Protein AF-A0A1H4ML41-F1 (afdb_monomer_lite)

Foldseek 3Di:
DAKEQADPVQVVLEDAAEALLLQLLLLLLCLLVVDAPADVSVVLNVVCNVVLVVVCVVPVLLVLLSPLQQAPVAHQQLSVDDDDPPRDDLVVNLVVLQVPFLLSSLVSSCVSPPPDADDPSSLDRCSSVSSSVSSVVSCVRRAVVCVVVQVVLSVVLSVVLVVCCVVPNPQRSQPPFAPQWHDPDPSIIGPHPDPDDYHYQPPAHEYEYEYARQDWDKHDPPPHYIYTYGYRPPSHPDPDDPDPPDPDDPPDPDPPDDDDDDDDDDDDDDDDDDDDDDDDDDDDDDDDDDDDDDDDDDDDDDDDDDDDDDDDDDDDDDDDPPPPDDPDPPPPDPRSNDDDD

Secondary structure (DSSP, 8-state):
-EEEE--HHHHHT-EE---HHHHHHHHHHHHHHT--SSHHHHHHHHHHHHHHHHHHHS-HHHHHHHHHHB-SS-B-TTTSPPPPTT---HHHHHHHHHTS-HHHHHHHHHHHHTTSPPPGGG--S-HHHHHHHHHHHHIIIIIGGGHHHHHHHHHHHHHHHHHHHHHHHHHHHHHTTSTT-EE-STTEEEEESS-PPPEE-TTSEEEEEEESSS--EEEEETTTEEEEEEE-TTTT-PPPS----PPPPPPPPPP----PPP----------------------------------------------------------------------PPPTTS---

pLDDT: mean 76.21, std 24.87, range [23.25, 98.44]

Structure (mmCIF, N/CA/C/O backbone):
data_AF-A0A1H4ML41-F1
#
_entry.id   AF-A0A1H4ML41-F1
#
loop_
_atom_site.group_PDB
_atom_site.id
_atom_site.type_symbol
_atom_site.label_atom_id
_atom_site.label_alt_id
_atom_site.label_comp_id
_atom_site.label_asym_id
_atom_site.label_entity_id
_atom_site.label_seq_id
_atom_site.pdbx_PDB_ins_code
_atom_site.Cartn_x
_atom_site.Cartn_y
_atom_site.Cartn_z
_atom_site.occupancy
_atom_site.B_iso_or_equiv
_atom_site.auth_seq_id
_atom_site.auth_comp_id
_atom_site.auth_asym_id
_atom_site.auth_atom_id
_atom_site.pdbx_PDB_model_num
ATOM 1 N N . MET A 1 1 ? -20.420 -7.520 0.382 1.00 64.12 1 MET A N 1
ATOM 2 C CA . MET A 1 1 ? -19.461 -6.519 0.930 1.00 64.12 1 MET A CA 1
ATOM 3 C C . MET A 1 1 ? -18.318 -7.245 1.622 1.00 64.12 1 MET A C 1
ATOM 5 O O . MET A 1 1 ? -18.581 -8.236 2.291 1.00 64.12 1 MET A O 1
ATOM 9 N N . GLY A 1 2 ? -17.074 -6.775 1.486 1.00 81.31 2 GLY A N 1
ATOM 10 C CA . GLY A 1 2 ? -15.910 -7.439 2.056 1.00 81.31 2 GLY A CA 1
ATOM 11 C C . GLY A 1 2 ? -15.887 -7.203 3.551 1.00 81.31 2 GLY A C 1
ATOM 12 O O . GLY A 1 2 ? -15.706 -6.067 3.990 1.00 81.31 2 GLY A O 1
ATOM 13 N N . LEU A 1 3 ? -16.112 -8.267 4.316 1.00 89.38 3 LEU A N 1
ATOM 14 C CA . LEU A 1 3 ? -16.353 -8.189 5.749 1.00 89.38 3 LEU A CA 1
ATOM 15 C C . LEU A 1 3 ? -15.262 -8.917 6.528 1.00 89.38 3 LEU A C 1
ATOM 17 O O . LEU A 1 3 ? -14.966 -10.074 6.242 1.00 89.38 3 LEU A O 1
ATOM 21 N N . TRP A 1 4 ? -14.696 -8.260 7.534 1.00 92.56 4 TRP A N 1
ATOM 22 C CA . TRP A 1 4 ? -13.846 -8.881 8.543 1.00 92.56 4 TRP A CA 1
ATOM 23 C C . TRP A 1 4 ? -14.620 -9.024 9.851 1.00 92.56 4 TRP A C 1
ATOM 25 O O . TRP A 1 4 ? -15.302 -8.097 10.290 1.00 92.56 4 TRP A O 1
ATOM 35 N N . LEU A 1 5 ? -14.514 -10.200 10.462 1.00 92.31 5 LEU A N 1
ATOM 36 C CA . LEU A 1 5 ? -15.032 -10.483 11.791 1.00 92.31 5 LEU A CA 1
ATOM 37 C C . LEU A 1 5 ? -13.897 -10.273 12.793 1.00 92.31 5 LEU A C 1
ATOM 39 O O . LEU A 1 5 ? -12.956 -11.065 12.838 1.00 92.31 5 LEU A O 1
ATOM 43 N N . VAL A 1 6 ? -13.966 -9.175 13.541 1.00 92.19 6 VAL A N 1
ATOM 44 C CA . VAL A 1 6 ? -12.929 -8.729 14.476 1.00 92.19 6 VAL A CA 1
ATOM 45 C C . VAL A 1 6 ? -13.525 -8.714 15.881 1.00 92.19 6 VAL A C 1
ATOM 47 O O . VAL A 1 6 ? -14.424 -7.923 16.178 1.00 92.19 6 VAL A O 1
ATOM 50 N N . ASP A 1 7 ? -13.072 -9.624 16.742 1.00 90.62 7 ASP A N 1
ATOM 51 C CA . ASP A 1 7 ? -13.481 -9.624 18.150 1.00 90.62 7 ASP A CA 1
ATOM 52 C C . ASP A 1 7 ? -12.841 -8.467 18.932 1.00 90.62 7 ASP A C 1
ATOM 54 O O . ASP A 1 7 ? -11.936 -7.770 18.460 1.00 90.62 7 ASP A O 1
ATOM 58 N N . ALA A 1 8 ? -13.366 -8.239 20.136 1.00 89.94 8 ALA A N 1
ATOM 59 C CA . ALA A 1 8 ? -12.893 -7.181 21.017 1.00 89.94 8 ALA A CA 1
ATOM 60 C C . ALA A 1 8 ? -11.417 -7.365 21.398 1.00 89.94 8 ALA A C 1
ATOM 62 O O . ALA A 1 8 ? -10.693 -6.377 21.474 1.00 89.94 8 ALA A O 1
ATOM 63 N N . ASP A 1 9 ? -10.957 -8.605 21.570 1.00 90.62 9 ASP A N 1
ATOM 64 C CA . ASP A 1 9 ? -9.578 -8.894 21.961 1.00 90.62 9 ASP A CA 1
ATOM 65 C C . ASP A 1 9 ? -8.586 -8.569 20.835 1.00 90.62 9 ASP A C 1
ATOM 67 O O . ASP A 1 9 ? -7.536 -7.975 21.078 1.00 90.62 9 ASP A O 1
ATOM 71 N N . THR A 1 10 ? -8.915 -8.908 19.587 1.00 92.31 10 THR A N 1
ATOM 72 C CA . THR A 1 10 ? -8.136 -8.520 18.407 1.00 92.31 10 THR A CA 1
ATOM 73 C C . THR A 1 10 ? -8.119 -7.004 18.236 1.00 92.31 10 THR A C 1
ATOM 75 O O . THR A 1 10 ? -7.058 -6.447 17.951 1.00 92.31 10 THR A O 1
ATOM 78 N N . LEU A 1 11 ? -9.251 -6.316 18.435 1.00 90.50 11 LEU A N 1
ATOM 79 C CA . LEU A 1 11 ? -9.275 -4.849 18.409 1.00 90.50 11 LEU A CA 1
ATOM 80 C C . LEU A 1 11 ? -8.421 -4.239 19.524 1.00 90.50 11 LEU A C 1
ATOM 82 O O . LEU A 1 11 ? -7.654 -3.316 19.266 1.00 90.50 11 LEU A O 1
ATOM 86 N N . ALA A 1 12 ? -8.509 -4.764 20.745 1.00 89.31 12 ALA A N 1
ATOM 87 C CA . ALA A 1 12 ? -7.743 -4.278 21.888 1.00 89.31 12 ALA A CA 1
ATOM 88 C C . ALA A 1 12 ? -6.229 -4.472 21.707 1.00 89.31 12 ALA A C 1
ATOM 90 O O . ALA A 1 12 ? -5.448 -3.629 22.139 1.00 89.31 12 ALA A O 1
ATOM 91 N N . ARG A 1 13 ? -5.809 -5.553 21.035 1.00 89.88 13 ARG A N 1
ATOM 92 C CA . ARG A 1 13 ? -4.403 -5.807 20.674 1.00 89.88 13 ARG A CA 1
ATOM 93 C C . ARG A 1 13 ? -3.967 -5.133 19.371 1.00 89.88 13 ARG A C 1
ATOM 95 O O . ARG A 1 13 ? -2.821 -5.326 18.952 1.00 89.88 13 ARG A O 1
ATOM 102 N N . SER A 1 14 ? -4.860 -4.411 18.694 1.00 92.00 14 SER A N 1
ATOM 103 C CA . SER A 1 14 ? -4.505 -3.751 17.444 1.00 92.00 14 SER A CA 1
ATOM 104 C C . SER A 1 14 ? -3.483 -2.643 17.689 1.00 92.00 14 SER A C 1
ATOM 106 O O . SER A 1 14 ? -3.447 -2.024 18.753 1.00 92.00 14 SER A O 1
ATOM 108 N N . ARG A 1 15 ? -2.596 -2.430 16.717 1.00 91.69 15 ARG A N 1
ATOM 109 C CA . ARG A 1 15 ? -1.483 -1.488 16.862 1.00 91.69 15 ARG A CA 1
ATOM 110 C C . ARG A 1 15 ? -1.238 -0.698 15.593 1.00 91.69 15 ARG A C 1
ATOM 112 O O . ARG A 1 15 ? -1.343 -1.232 14.489 1.00 91.69 15 ARG A O 1
ATOM 119 N N . PHE A 1 16 ? -0.847 0.557 15.771 1.00 93.19 16 PHE A N 1
ATOM 120 C CA . PHE A 1 16 ? -0.313 1.365 14.688 1.00 93.19 16 PHE A CA 1
ATOM 121 C C . PHE A 1 16 ? 1.139 0.966 14.422 1.00 93.19 16 PHE A C 1
ATOM 123 O O . PHE A 1 16 ? 1.931 0.857 15.357 1.00 93.19 16 PHE A O 1
ATOM 130 N N . VAL A 1 17 ? 1.481 0.718 13.159 1.00 93.50 17 VAL A N 1
ATOM 131 C CA . VAL A 1 17 ? 2.820 0.279 12.742 1.00 93.50 17 VAL A CA 1
ATOM 132 C C . VAL A 1 17 ? 3.279 1.125 11.570 1.00 93.50 17 VAL A C 1
ATOM 134 O O . VAL A 1 17 ? 2.531 1.355 10.624 1.00 93.50 17 VAL A O 1
ATOM 137 N N . ARG A 1 18 ? 4.534 1.564 11.610 1.00 92.25 18 ARG A N 1
ATOM 138 C CA . ARG A 1 18 ? 5.180 2.240 10.485 1.00 92.25 18 ARG A CA 1
ATOM 139 C C . ARG A 1 18 ? 5.849 1.189 9.606 1.00 92.25 18 ARG A C 1
ATOM 141 O O . ARG A 1 18 ? 6.537 0.316 10.122 1.00 92.25 18 ARG A O 1
ATOM 148 N N . SER A 1 19 ? 5.672 1.282 8.292 1.00 93.88 19 SER A N 1
ATOM 149 C CA . SER A 1 19 ? 6.366 0.414 7.335 1.00 93.88 19 SER A CA 1
ATOM 150 C C . SER A 1 19 ? 6.917 1.250 6.189 1.00 93.88 19 SER A C 1
ATOM 152 O O . SER A 1 19 ? 6.180 1.952 5.492 1.00 93.88 19 SER A O 1
ATOM 154 N N . ALA A 1 20 ? 8.236 1.172 6.004 1.00 94.38 20 ALA A N 1
ATOM 155 C CA . ALA A 1 20 ? 8.911 1.802 4.878 1.00 94.38 20 ALA A CA 1
ATOM 156 C C . ALA A 1 20 ? 8.503 1.138 3.556 1.00 94.38 20 ALA A C 1
ATOM 158 O O . ALA A 1 20 ? 8.325 1.840 2.559 1.00 94.38 20 ALA A O 1
ATOM 159 N N . LEU A 1 21 ? 8.283 -0.184 3.545 1.00 95.19 21 LEU A N 1
ATOM 160 C CA . LEU A 1 21 ? 7.795 -0.883 2.358 1.00 95.19 21 LEU A CA 1
ATOM 161 C C . LEU A 1 21 ? 6.380 -0.430 1.981 1.00 95.19 21 LEU A C 1
ATOM 163 O O . LEU A 1 21 ? 6.120 -0.187 0.803 1.00 95.19 21 LEU A O 1
ATOM 167 N N . ALA A 1 22 ? 5.480 -0.264 2.956 1.00 95.94 22 ALA A N 1
ATOM 168 C CA . ALA A 1 22 ? 4.127 0.229 2.701 1.00 95.94 22 ALA A CA 1
ATOM 169 C C . ALA A 1 22 ? 4.149 1.655 2.129 1.00 95.94 22 ALA A C 1
ATOM 171 O O . ALA A 1 22 ? 3.507 1.912 1.113 1.00 95.94 22 ALA A O 1
ATOM 172 N N . GLU A 1 23 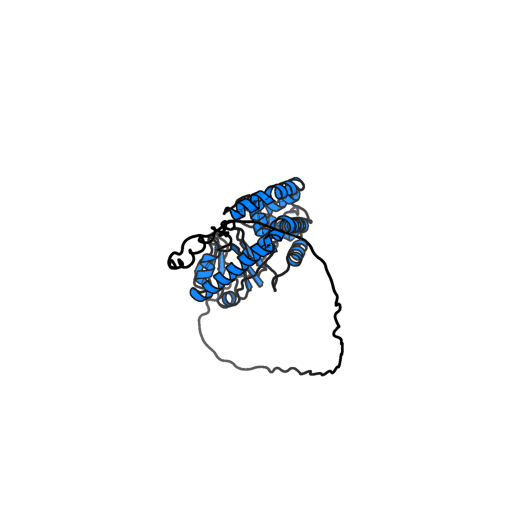? 4.946 2.561 2.704 1.00 96.25 23 GLU A N 1
ATOM 173 C CA . GLU A 1 23 ? 5.111 3.916 2.162 1.00 96.25 23 GLU A CA 1
ATOM 174 C C . GLU A 1 23 ? 5.675 3.891 0.730 1.00 96.25 23 GLU A C 1
ATOM 176 O O . GLU A 1 23 ? 5.192 4.604 -0.150 1.00 96.25 23 GLU A O 1
ATOM 181 N N . THR A 1 24 ? 6.673 3.041 0.478 1.00 97.50 24 THR A N 1
ATOM 182 C CA . THR A 1 24 ? 7.301 2.890 -0.845 1.00 97.50 24 THR A CA 1
ATOM 183 C C . THR A 1 24 ? 6.329 2.322 -1.870 1.00 97.50 24 THR A C 1
ATOM 185 O O . THR A 1 24 ? 6.263 2.802 -2.999 1.00 97.50 24 THR A O 1
ATOM 188 N N . THR A 1 25 ? 5.516 1.350 -1.467 1.00 97.25 25 THR A N 1
ATOM 189 C CA . THR A 1 25 ? 4.470 0.764 -2.309 1.00 97.25 25 THR A CA 1
ATOM 190 C C . THR A 1 25 ? 3.395 1.798 -2.635 1.00 97.25 25 THR A C 1
ATOM 192 O O . THR A 1 25 ? 2.989 1.920 -3.788 1.00 97.25 25 THR A O 1
ATOM 195 N N . ALA A 1 26 ? 2.976 2.608 -1.657 1.00 95.56 26 ALA A N 1
ATOM 196 C CA . ALA A 1 26 ? 2.038 3.701 -1.891 1.00 95.56 26 ALA A CA 1
ATOM 197 C C . ALA A 1 26 ? 2.619 4.744 -2.868 1.00 95.56 26 ALA A C 1
ATOM 199 O O . ALA A 1 26 ? 1.915 5.200 -3.768 1.00 95.56 26 ALA A O 1
ATOM 200 N N . ALA A 1 27 ? 3.912 5.066 -2.74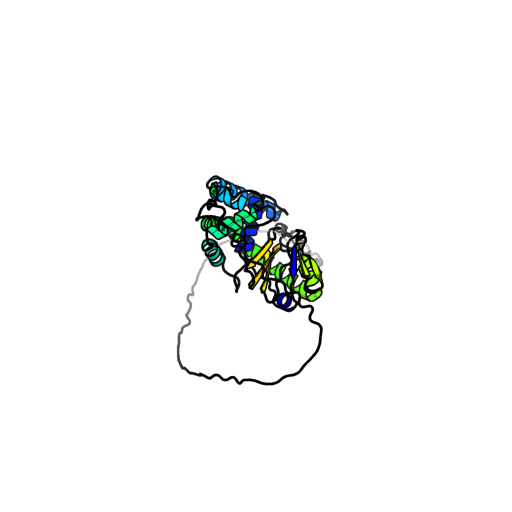7 1.00 95.88 27 ALA A N 1
ATOM 201 C CA . ALA A 1 27 ? 4.616 5.954 -3.671 1.00 95.88 27 ALA A CA 1
ATOM 202 C C . ALA A 1 27 ? 4.716 5.368 -5.093 1.00 95.88 27 ALA A C 1
ATOM 204 O O . ALA A 1 27 ? 4.475 6.091 -6.061 1.00 95.88 27 ALA A O 1
ATOM 205 N N . LEU A 1 28 ? 5.001 4.066 -5.231 1.00 97.19 28 LEU A N 1
ATOM 206 C CA . LEU A 1 28 ? 4.982 3.355 -6.514 1.00 97.19 28 LEU A CA 1
ATOM 207 C C . LEU A 1 28 ? 3.596 3.433 -7.170 1.00 97.19 28 LEU A C 1
ATOM 209 O O . LEU A 1 28 ? 3.497 3.729 -8.358 1.00 97.19 28 LEU A O 1
ATOM 213 N N . VAL A 1 29 ? 2.521 3.229 -6.402 1.00 95.75 29 VAL A N 1
ATOM 214 C CA . VAL A 1 29 ? 1.148 3.353 -6.918 1.00 95.75 29 VAL A CA 1
ATOM 215 C C . VAL A 1 29 ? 0.869 4.771 -7.418 1.00 95.75 29 VAL A C 1
ATOM 217 O O . VAL A 1 29 ? 0.294 4.930 -8.496 1.00 95.75 29 VAL A O 1
ATOM 220 N N . THR A 1 30 ? 1.282 5.797 -6.672 1.00 94.50 30 THR A N 1
ATOM 221 C CA . THR A 1 30 ? 1.139 7.199 -7.091 1.00 94.50 30 THR A CA 1
ATOM 222 C C . THR A 1 30 ? 1.927 7.486 -8.377 1.00 94.50 30 THR A C 1
ATOM 224 O O . THR A 1 30 ? 1.381 8.118 -9.284 1.00 94.50 30 THR A O 1
ATOM 227 N N . LEU A 1 31 ? 3.165 6.986 -8.501 1.00 96.12 31 LEU A N 1
ATOM 228 C CA . LEU A 1 31 ? 3.992 7.121 -9.711 1.00 96.12 31 LEU A CA 1
ATOM 229 C C . LEU A 1 31 ? 3.350 6.448 -10.927 1.00 96.12 31 LEU A C 1
ATOM 231 O O . LEU A 1 31 ? 3.223 7.083 -11.973 1.00 96.12 31 LEU A O 1
ATOM 235 N N . GLU A 1 32 ? 2.897 5.200 -10.784 1.00 96.00 32 GLU A N 1
ATOM 236 C CA . GLU A 1 32 ? 2.285 4.454 -11.888 1.00 96.00 32 GLU A CA 1
ATOM 237 C C . GLU A 1 32 ? 0.962 5.081 -12.336 1.00 96.00 32 GLU A C 1
ATOM 239 O O . GLU A 1 32 ? 0.695 5.211 -13.530 1.00 96.00 32 GLU A O 1
ATOM 244 N N . ARG A 1 33 ? 0.129 5.519 -11.386 1.00 93.69 33 ARG A N 1
ATOM 245 C CA . ARG A 1 33 ? -1.145 6.183 -11.699 1.00 93.69 33 ARG A CA 1
ATOM 246 C C . ARG A 1 33 ? -0.961 7.612 -12.205 1.00 93.69 33 ARG A C 1
ATOM 248 O O . ARG A 1 33 ? -1.911 8.166 -12.755 1.00 93.69 33 ARG A O 1
ATOM 255 N N . ALA A 1 34 ? 0.217 8.206 -11.999 1.00 93.81 34 ALA A N 1
ATOM 256 C CA . ALA A 1 34 ? 0.549 9.588 -12.340 1.00 93.81 34 ALA A CA 1
ATOM 257 C C . ALA A 1 34 ? -0.536 10.590 -11.895 1.00 93.81 34 ALA A C 1
ATOM 259 O O . ALA A 1 34 ? -0.889 11.521 -12.622 1.00 93.81 34 ALA A O 1
ATOM 260 N N . SER A 1 35 ? -1.099 10.373 -10.704 1.00 88.44 35 SER A N 1
ATOM 261 C CA . SER A 1 35 ? -2.225 11.143 -10.179 1.00 88.44 35 SER A CA 1
ATOM 262 C C . SER A 1 35 ? -1.880 11.708 -8.810 1.00 88.44 35 SER A C 1
ATOM 264 O O . SER A 1 35 ? -1.450 10.974 -7.926 1.00 88.44 35 SER A O 1
ATOM 266 N N . ALA A 1 36 ? -2.075 13.015 -8.649 1.00 86.25 36 ALA A N 1
ATOM 267 C CA . ALA A 1 36 ? -1.872 13.719 -7.392 1.00 86.25 36 ALA A CA 1
ATOM 268 C C . ALA A 1 36 ? -3.222 14.086 -6.783 1.00 86.25 36 ALA A C 1
ATOM 270 O O . ALA A 1 36 ? -4.019 14.770 -7.432 1.00 86.25 36 ALA A O 1
ATOM 271 N N . ALA A 1 37 ? -3.443 13.739 -5.518 1.00 80.50 37 ALA A N 1
ATOM 272 C CA . ALA A 1 37 ? -4.598 14.232 -4.780 1.00 80.50 37 ALA A CA 1
ATOM 273 C C . ALA A 1 37 ? -4.413 15.692 -4.335 1.00 80.50 37 ALA A C 1
ATOM 275 O O . ALA A 1 37 ? -5.387 16.365 -3.998 1.00 80.50 37 ALA A O 1
ATOM 276 N N . HIS A 1 38 ? -3.172 16.202 -4.328 1.00 80.69 38 HIS A N 1
ATOM 277 C CA . HIS A 1 38 ? -2.876 17.520 -3.779 1.00 80.69 38 HIS A CA 1
ATOM 278 C C . HIS A 1 38 ? -1.607 18.208 -4.293 1.00 80.69 38 HIS A C 1
ATOM 280 O O . HIS A 1 38 ? -0.755 17.549 -4.883 1.00 80.69 38 HIS A O 1
ATOM 286 N N . PRO A 1 39 ? -1.420 19.524 -4.034 1.00 83.12 39 PRO A N 1
ATOM 287 C CA . PRO A 1 39 ? -0.281 20.276 -4.569 1.00 83.12 39 PRO A CA 1
ATOM 288 C C . PRO A 1 39 ? 1.092 19.726 -4.163 1.00 83.12 39 PRO A C 1
ATOM 290 O O . PRO A 1 39 ? 2.006 19.691 -4.977 1.00 83.12 39 PRO A O 1
ATOM 293 N N . GLY A 1 40 ? 1.237 19.267 -2.916 1.00 82.31 40 GLY A N 1
ATOM 294 C CA . GLY A 1 40 ? 2.484 18.667 -2.429 1.00 82.31 40 GLY A CA 1
ATOM 295 C C . GLY A 1 40 ? 2.833 17.347 -3.125 1.00 82.31 40 GLY A C 1
ATOM 296 O O . GLY A 1 40 ? 3.981 17.151 -3.512 1.00 82.31 40 GLY A O 1
ATOM 297 N N . GLU A 1 41 ? 1.848 16.468 -3.324 1.00 85.31 41 GLU A N 1
ATOM 298 C CA . GLU A 1 41 ? 2.014 15.220 -4.081 1.00 85.31 41 GLU A CA 1
ATOM 299 C C . GLU A 1 41 ? 2.246 15.497 -5.567 1.00 85.31 41 GLU A C 1
ATOM 301 O O . GLU A 1 41 ? 3.053 14.812 -6.182 1.00 85.31 41 GLU A O 1
ATOM 306 N N . ARG A 1 42 ? 1.633 16.551 -6.127 1.00 90.50 42 ARG A N 1
ATOM 307 C CA . ARG A 1 42 ? 1.878 16.998 -7.507 1.00 90.50 42 ARG A CA 1
ATOM 308 C C . ARG A 1 42 ? 3.328 17.426 -7.706 1.00 90.50 42 ARG A C 1
ATOM 310 O O . ARG A 1 42 ? 3.979 16.908 -8.598 1.00 90.50 42 ARG A O 1
ATOM 317 N N . ALA A 1 43 ? 3.852 18.288 -6.834 1.00 91.31 43 ALA A N 1
ATOM 318 C CA . ALA A 1 43 ? 5.249 18.716 -6.906 1.00 91.31 43 ALA A CA 1
ATOM 319 C C . ALA A 1 43 ? 6.228 17.540 -6.740 1.00 91.31 43 ALA A C 1
ATOM 321 O O . ALA A 1 43 ? 7.259 17.484 -7.406 1.00 91.31 43 ALA A O 1
ATOM 322 N N . TRP A 1 44 ? 5.904 16.580 -5.866 1.00 93.25 44 TRP A N 1
ATOM 323 C CA . TRP A 1 44 ? 6.687 15.353 -5.731 1.00 93.25 44 TRP A CA 1
ATOM 324 C C . TRP A 1 44 ? 6.615 14.487 -6.998 1.00 93.25 44 TRP A C 1
ATOM 326 O O . TRP A 1 44 ? 7.646 13.991 -7.445 1.00 93.25 44 TRP A O 1
ATOM 336 N N . LEU A 1 45 ? 5.435 14.336 -7.602 1.00 94.38 45 LEU A N 1
ATOM 337 C CA . LEU A 1 45 ? 5.256 13.601 -8.853 1.00 94.38 45 LEU A CA 1
ATOM 338 C C . LEU A 1 45 ? 6.041 14.242 -9.996 1.00 94.38 45 LEU A C 1
ATOM 340 O O . LEU A 1 45 ? 6.796 13.542 -10.662 1.00 94.38 45 LEU A O 1
ATOM 344 N N . ASP A 1 46 ? 5.930 15.556 -10.181 1.00 95.00 46 ASP A N 1
ATOM 345 C CA . ASP A 1 46 ? 6.635 16.285 -11.240 1.00 95.00 46 ASP A CA 1
ATOM 346 C C . ASP A 1 46 ? 8.159 16.090 -11.146 1.00 95.00 46 ASP A C 1
ATOM 348 O O . ASP A 1 46 ? 8.835 15.968 -12.167 1.00 95.00 46 ASP A O 1
ATOM 352 N N . ALA A 1 47 ? 8.695 15.985 -9.925 1.00 95.94 47 ALA A N 1
ATOM 353 C CA . ALA A 1 47 ? 10.120 15.770 -9.686 1.00 95.94 47 ALA A CA 1
ATOM 354 C C . ALA A 1 47 ? 10.607 14.337 -9.991 1.00 95.94 47 ALA A C 1
ATOM 356 O O . ALA A 1 47 ? 11.724 14.177 -10.476 1.00 95.94 47 ALA A O 1
ATOM 357 N N . HIS A 1 48 ? 9.807 13.297 -9.720 1.00 96.75 48 HIS A N 1
ATOM 358 C CA . HIS A 1 48 ? 10.277 11.896 -9.774 1.00 96.75 48 HIS A CA 1
ATOM 359 C C . HIS A 1 48 ? 9.702 11.085 -10.947 1.00 96.75 48 HIS A C 1
ATOM 361 O O . HIS A 1 48 ? 10.298 10.093 -11.373 1.00 96.75 48 HIS A O 1
ATOM 367 N N . LEU A 1 49 ? 8.561 11.499 -11.505 1.00 97.00 49 LEU A N 1
ATOM 368 C CA . LEU A 1 49 ? 7.875 10.791 -12.586 1.00 97.00 49 LEU A CA 1
ATOM 369 C C . LEU A 1 49 ? 8.721 10.646 -13.867 1.00 97.00 49 LEU A C 1
ATOM 371 O O . LEU A 1 49 ? 8.669 9.565 -14.461 1.00 97.00 49 LEU A O 1
ATOM 375 N N . PRO A 1 50 ? 9.517 11.647 -14.310 1.00 98.06 50 PRO A N 1
ATOM 376 C CA . PRO A 1 50 ? 10.377 11.482 -15.484 1.00 98.06 50 PRO A CA 1
ATOM 377 C C . PRO A 1 50 ? 11.403 10.352 -15.318 1.00 98.06 50 PRO A C 1
ATOM 379 O O . PRO A 1 50 ? 11.520 9.502 -16.201 1.00 98.06 50 PRO A O 1
ATOM 382 N N . ALA A 1 51 ? 12.087 10.294 -14.170 1.00 97.75 51 ALA A N 1
ATOM 383 C CA . ALA A 1 51 ? 13.080 9.260 -13.877 1.00 97.75 51 ALA A CA 1
ATOM 384 C C . ALA A 1 51 ? 12.439 7.867 -13.778 1.00 97.75 51 ALA A C 1
ATOM 386 O O . ALA A 1 51 ? 12.954 6.905 -14.345 1.00 97.75 51 ALA A O 1
ATOM 387 N N . TYR A 1 52 ? 11.274 7.768 -13.127 1.00 98.06 52 TYR A N 1
ATOM 388 C CA . TYR A 1 52 ? 10.513 6.518 -13.041 1.00 98.06 52 TYR A CA 1
ATOM 389 C C . TYR A 1 52 ? 10.112 5.991 -14.427 1.00 98.06 52 TYR A C 1
ATOM 391 O O . TYR A 1 52 ? 10.295 4.812 -14.729 1.00 98.06 52 TYR A O 1
ATOM 399 N N . ARG A 1 53 ? 9.615 6.871 -15.305 1.00 97.94 53 ARG A N 1
ATOM 400 C CA . ARG A 1 53 ? 9.229 6.496 -16.673 1.00 97.94 53 ARG A CA 1
ATOM 401 C C . ARG A 1 53 ? 10.419 6.051 -17.511 1.00 97.94 53 ARG A C 1
ATOM 403 O O . ARG A 1 53 ? 10.292 5.053 -18.212 1.00 97.94 53 ARG A O 1
ATOM 410 N N . ALA A 1 54 ? 11.552 6.750 -17.425 1.00 97.88 54 ALA A N 1
ATOM 411 C CA . ALA A 1 54 ? 12.778 6.342 -18.109 1.00 97.88 54 ALA A CA 1
ATOM 412 C C . ALA A 1 54 ? 13.220 4.943 -17.648 1.00 97.88 54 ALA A C 1
ATOM 414 O O . ALA A 1 54 ? 13.396 4.045 -18.466 1.00 97.88 54 ALA A O 1
ATOM 415 N N . ARG A 1 55 ? 13.247 4.711 -16.329 1.00 97.00 55 ARG A N 1
ATOM 416 C CA . ARG A 1 55 ? 13.628 3.421 -15.740 1.00 97.00 55 ARG A CA 1
ATOM 417 C C . ARG A 1 55 ? 12.756 2.252 -16.208 1.00 97.00 55 ARG A C 1
ATOM 419 O O . ARG A 1 55 ? 13.277 1.150 -16.384 1.00 97.00 55 ARG A O 1
ATOM 426 N N . LEU A 1 56 ? 11.448 2.473 -16.366 1.00 97.50 56 LEU A N 1
ATOM 427 C CA . LEU A 1 56 ? 10.514 1.466 -16.880 1.00 97.50 56 LEU A CA 1
ATOM 428 C C . LEU A 1 56 ? 10.553 1.323 -18.407 1.00 97.50 56 LEU A C 1
ATOM 430 O O . LEU A 1 56 ? 10.259 0.242 -18.914 1.00 97.50 56 LEU A O 1
ATOM 434 N N . ALA A 1 57 ? 10.914 2.374 -19.144 1.00 97.38 57 ALA A N 1
ATOM 435 C CA . ALA A 1 57 ? 11.134 2.284 -20.585 1.00 97.38 57 ALA A CA 1
ATOM 436 C C . ALA A 1 57 ? 12.344 1.390 -20.911 1.00 97.38 57 ALA A C 1
ATOM 438 O O . ALA A 1 57 ? 12.276 0.599 -21.850 1.00 97.38 57 ALA A O 1
ATOM 439 N N . ASP A 1 58 ? 13.390 1.452 -20.081 1.00 96.81 58 ASP A N 1
ATOM 440 C CA . ASP A 1 58 ? 14.599 0.629 -20.210 1.00 96.81 58 ASP A CA 1
ATOM 441 C C . ASP A 1 58 ? 14.396 -0.836 -19.768 1.00 96.81 58 ASP A C 1
ATOM 443 O O . ASP A 1 58 ? 15.198 -1.707 -20.103 1.00 96.81 58 ASP A O 1
ATOM 447 N N . ASP A 1 59 ? 13.317 -1.138 -19.034 1.00 96.56 59 ASP A N 1
ATOM 448 C CA . ASP A 1 59 ? 12.972 -2.494 -18.587 1.00 96.56 59 ASP A CA 1
ATOM 449 C C . ASP A 1 59 ? 11.478 -2.809 -18.812 1.00 96.56 59 ASP A C 1
ATOM 451 O O . ASP A 1 59 ? 10.662 -2.767 -17.878 1.00 96.56 59 ASP A O 1
ATOM 455 N N . PRO A 1 60 ? 11.097 -3.171 -20.053 1.00 96.12 60 PRO A N 1
ATOM 456 C CA . PRO A 1 60 ? 9.706 -3.441 -20.410 1.00 96.12 60 PRO A CA 1
ATOM 457 C C . PRO A 1 60 ? 9.068 -4.593 -19.623 1.00 96.12 60 PRO A C 1
ATOM 459 O O . PRO A 1 60 ? 7.848 -4.599 -19.431 1.00 96.12 60 PRO A O 1
ATOM 462 N N . VAL A 1 61 ? 9.867 -5.564 -19.160 1.00 97.06 61 VAL A N 1
ATOM 463 C CA . VAL A 1 61 ? 9.383 -6.695 -18.351 1.00 97.06 61 VAL A CA 1
ATOM 464 C C . VAL A 1 61 ? 8.963 -6.200 -16.976 1.00 97.06 61 VAL A C 1
ATOM 466 O O . VAL A 1 61 ? 7.853 -6.497 -16.538 1.00 97.06 61 VAL A O 1
ATOM 469 N N . THR A 1 62 ? 9.803 -5.399 -16.320 1.00 97.50 62 THR A N 1
ATOM 470 C CA . THR A 1 62 ? 9.461 -4.790 -15.029 1.00 97.50 62 THR A CA 1
ATOM 471 C C . THR A 1 62 ? 8.289 -3.817 -15.171 1.00 97.50 62 THR A C 1
ATOM 473 O O . THR A 1 62 ? 7.382 -3.829 -14.342 1.00 97.50 62 THR A O 1
ATOM 476 N N . ALA A 1 63 ? 8.214 -3.051 -16.263 1.00 97.56 63 ALA A N 1
ATOM 477 C CA . ALA A 1 63 ? 7.061 -2.192 -16.537 1.00 97.56 63 ALA A CA 1
ATOM 478 C C . ALA A 1 63 ? 5.752 -2.992 -16.672 1.00 97.56 63 ALA A C 1
ATOM 480 O O . ALA A 1 63 ? 4.706 -2.592 -16.159 1.00 97.56 63 ALA A O 1
ATOM 481 N N . LEU A 1 64 ? 5.797 -4.139 -17.357 1.00 97.38 64 LEU A N 1
ATOM 482 C CA . LEU A 1 64 ? 4.654 -5.045 -17.463 1.00 97.38 64 LEU A CA 1
ATOM 483 C C . LEU A 1 64 ? 4.298 -5.672 -16.110 1.00 97.38 64 LEU A C 1
ATOM 485 O O . LEU A 1 64 ? 3.115 -5.767 -15.783 1.00 97.38 64 LEU A O 1
ATOM 489 N N . LEU A 1 65 ? 5.305 -6.059 -15.326 1.00 97.81 65 LEU A N 1
ATOM 490 C CA . LEU A 1 65 ? 5.143 -6.616 -13.987 1.00 97.81 65 LEU A CA 1
ATOM 491 C C . LEU A 1 65 ? 4.430 -5.633 -13.055 1.00 97.81 65 LEU A C 1
ATOM 493 O O . LEU A 1 65 ? 3.473 -6.027 -12.398 1.00 97.81 65 LEU A O 1
ATOM 497 N N . VAL A 1 66 ? 4.833 -4.358 -13.041 1.00 97.31 66 VAL A N 1
ATOM 498 C CA . VAL A 1 66 ? 4.182 -3.318 -12.227 1.00 97.31 66 VAL A CA 1
ATOM 499 C C . VAL A 1 66 ? 2.712 -3.177 -12.601 1.00 97.31 66 VAL A C 1
ATOM 501 O O . VAL A 1 66 ? 1.850 -3.242 -11.728 1.00 97.31 66 VAL A O 1
ATOM 504 N N . ARG A 1 67 ? 2.396 -3.062 -13.896 1.00 95.75 67 ARG A N 1
ATOM 505 C CA . ARG A 1 67 ? 1.000 -2.962 -14.355 1.00 95.75 67 ARG A CA 1
ATOM 506 C C . ARG A 1 67 ? 0.165 -4.185 -13.980 1.00 95.75 67 ARG A C 1
ATOM 508 O O . ARG A 1 67 ? -1.014 -4.039 -13.672 1.00 95.75 67 ARG A O 1
ATOM 515 N N . ALA A 1 68 ? 0.761 -5.377 -14.007 1.00 96.12 68 ALA A N 1
ATOM 516 C CA . ALA A 1 68 ? 0.092 -6.607 -13.597 1.00 96.12 68 ALA A CA 1
ATOM 517 C C . ALA A 1 68 ? -0.078 -6.704 -12.072 1.00 96.12 68 ALA A C 1
ATOM 519 O O . ALA A 1 68 ? -1.108 -7.187 -11.610 1.00 96.12 68 ALA A O 1
ATOM 520 N N . ALA A 1 69 ? 0.897 -6.232 -11.291 1.00 96.12 69 ALA A N 1
ATOM 521 C CA . ALA A 1 69 ? 0.861 -6.239 -9.829 1.00 96.12 69 ALA A CA 1
ATOM 522 C C . ALA A 1 69 ? -0.062 -5.160 -9.245 1.00 96.12 69 ALA A C 1
ATOM 524 O O . ALA A 1 69 ? -0.619 -5.348 -8.165 1.00 96.12 69 ALA A O 1
ATOM 525 N N . LEU A 1 70 ? -0.245 -4.044 -9.956 1.00 95.19 70 LEU A N 1
ATOM 526 C CA . LEU A 1 70 ? -1.114 -2.931 -9.575 1.00 95.19 70 LEU A CA 1
ATOM 527 C C . LEU A 1 70 ? -2.505 -3.048 -10.208 1.00 95.19 70 LEU A C 1
ATOM 529 O O . LEU A 1 70 ? -2.995 -2.120 -10.859 1.00 95.19 70 LEU A O 1
ATOM 533 N N . GLY A 1 71 ? -3.147 -4.201 -10.013 1.00 88.69 71 GLY A N 1
ATOM 534 C CA . GLY A 1 71 ? -4.489 -4.470 -10.509 1.00 88.69 71 GLY A CA 1
ATOM 535 C C . GLY A 1 71 ? -5.511 -3.426 -10.051 1.00 88.69 71 GLY A C 1
ATOM 536 O O . GLY A 1 71 ? -5.371 -2.754 -9.026 1.00 88.69 71 GLY A O 1
ATOM 537 N N . ARG A 1 72 ? -6.590 -3.273 -10.830 1.00 82.56 72 ARG A N 1
ATOM 538 C CA . ARG A 1 72 ? -7.619 -2.246 -10.570 1.00 82.56 72 ARG A CA 1
ATOM 539 C C . ARG A 1 72 ? -8.324 -2.438 -9.228 1.00 82.56 72 ARG A C 1
ATOM 541 O O . ARG A 1 72 ? -8.671 -1.459 -8.575 1.00 82.56 72 ARG A O 1
ATOM 548 N N . THR A 1 73 ? -8.569 -3.691 -8.857 1.00 82.50 73 THR A N 1
ATOM 549 C CA . THR A 1 73 ? -9.335 -4.071 -7.660 1.00 82.50 73 THR A CA 1
ATOM 550 C C . THR A 1 73 ? -8.477 -4.719 -6.582 1.00 82.50 73 THR A C 1
ATOM 552 O O . THR A 1 73 ? -8.878 -4.721 -5.420 1.00 82.50 73 THR A O 1
ATOM 555 N N . TRP A 1 74 ? -7.332 -5.286 -6.960 1.00 87.81 74 TRP A N 1
ATOM 556 C CA . TRP A 1 74 ? -6.472 -6.073 -6.088 1.00 87.81 74 TRP A CA 1
ATOM 557 C C . TRP A 1 74 ? -5.012 -5.785 -6.423 1.00 87.81 74 TRP A C 1
ATOM 559 O O . TRP A 1 74 ? -4.651 -5.794 -7.596 1.00 87.81 74 TRP A O 1
ATOM 569 N N . LEU A 1 75 ? -4.201 -5.506 -5.404 1.00 93.75 75 LEU A N 1
ATOM 570 C CA . LEU A 1 75 ? -2.749 -5.445 -5.543 1.00 93.75 75 LEU A CA 1
ATOM 571 C C . LEU A 1 75 ? -2.204 -6.851 -5.303 1.00 93.75 75 LEU A C 1
ATOM 573 O O . LEU A 1 75 ? -2.700 -7.534 -4.416 1.00 93.75 75 LEU A O 1
ATOM 577 N N . ALA A 1 76 ? -1.221 -7.297 -6.080 1.00 94.94 76 ALA A N 1
ATOM 578 C CA . ALA A 1 76 ? -0.661 -8.635 -5.902 1.00 94.94 76 ALA A CA 1
ATOM 579 C C . ALA A 1 76 ? -0.096 -8.822 -4.478 1.00 94.94 76 ALA A C 1
ATOM 581 O O . ALA A 1 76 ? 0.675 -7.990 -4.003 1.00 94.94 76 ALA A O 1
ATOM 582 N N . ASP A 1 77 ? -0.447 -9.922 -3.810 1.00 94.06 77 ASP A N 1
ATOM 583 C CA . ASP A 1 77 ? -0.163 -10.109 -2.379 1.00 94.06 77 ASP A CA 1
ATOM 584 C C . ASP A 1 77 ? 1.342 -10.073 -2.062 1.00 94.06 77 ASP A C 1
ATOM 586 O O . ASP A 1 77 ? 1.740 -9.456 -1.071 1.00 94.06 77 ASP A O 1
ATOM 590 N N . PHE A 1 78 ? 2.195 -10.631 -2.931 1.00 94.25 78 PHE A N 1
ATOM 591 C CA . PHE A 1 78 ? 3.652 -10.541 -2.781 1.00 94.25 78 PHE A CA 1
ATOM 592 C C . PHE A 1 78 ? 4.225 -9.116 -2.886 1.00 94.25 78 PHE A C 1
ATOM 594 O O . PHE A 1 78 ? 5.310 -8.879 -2.362 1.00 94.25 78 PHE A O 1
ATOM 601 N N . LEU A 1 79 ? 3.530 -8.170 -3.532 1.00 95.25 79 LEU A N 1
ATOM 602 C CA . LEU A 1 79 ? 3.897 -6.746 -3.519 1.00 95.25 79 LEU A CA 1
ATOM 603 C C . LEU A 1 79 ? 3.506 -6.103 -2.183 1.00 95.25 79 LEU A C 1
ATOM 605 O O . LEU A 1 79 ? 4.231 -5.269 -1.648 1.00 95.25 79 LEU A O 1
ATOM 609 N N . THR A 1 80 ? 2.357 -6.490 -1.635 1.00 92.88 80 THR A N 1
ATOM 610 C CA . THR A 1 80 ? 1.760 -5.881 -0.442 1.00 92.88 80 THR A CA 1
ATOM 611 C C . THR A 1 80 ? 1.903 -6.746 0.808 1.00 92.88 80 THR A C 1
ATOM 613 O O . THR A 1 80 ? 0.961 -6.849 1.597 1.00 92.88 80 THR A O 1
ATOM 616 N N . GLN A 1 81 ? 3.066 -7.374 1.007 1.00 91.19 81 GLN A N 1
ATOM 617 C CA . GLN A 1 81 ? 3.308 -8.261 2.149 1.00 91.19 81 GLN A CA 1
ATOM 618 C C . GLN A 1 81 ? 2.963 -7.582 3.484 1.00 91.19 81 GLN A C 1
ATOM 620 O O . GLN A 1 81 ? 3.242 -6.403 3.706 1.00 91.19 81 GLN A O 1
ATOM 625 N N . THR A 1 82 ? 2.333 -8.330 4.393 1.00 90.75 82 THR A N 1
ATOM 626 C CA . THR A 1 82 ? 1.993 -7.823 5.727 1.00 90.75 82 THR A CA 1
ATOM 627 C C . THR A 1 82 ? 3.265 -7.541 6.531 1.00 90.75 82 THR A C 1
ATOM 629 O O . THR A 1 82 ? 4.133 -8.419 6.599 1.00 90.75 82 THR A O 1
ATOM 632 N N . PRO A 1 83 ? 3.386 -6.357 7.168 1.00 87.75 83 PRO A N 1
ATOM 633 C CA . PRO A 1 83 ? 4.569 -6.021 7.943 1.00 87.75 83 PRO A CA 1
ATOM 634 C C . PRO A 1 83 ? 4.927 -7.062 9.010 1.00 87.75 83 PRO A C 1
ATOM 636 O O . PRO A 1 83 ? 4.075 -7.694 9.647 1.00 87.75 83 PRO A O 1
ATOM 639 N N . GLY A 1 84 ? 6.238 -7.212 9.194 1.00 81.19 84 GLY A N 1
ATOM 640 C CA . GLY A 1 84 ? 6.871 -8.023 10.233 1.00 81.19 84 GLY A CA 1
ATOM 641 C C . GLY A 1 84 ? 6.477 -7.602 11.648 1.00 81.19 84 GLY A C 1
ATOM 642 O O . GLY A 1 84 ? 5.918 -6.527 11.869 1.00 81.19 84 GLY A O 1
ATOM 643 N N . GLU A 1 85 ? 6.798 -8.439 12.630 1.00 76.50 85 GLU A N 1
ATOM 644 C CA . GLU A 1 85 ? 6.809 -7.975 14.018 1.00 76.50 85 GLU A CA 1
ATOM 645 C C . GLU A 1 85 ? 7.936 -6.949 14.227 1.00 76.50 85 GLU A C 1
ATOM 647 O O . GLU A 1 85 ? 8.938 -6.979 13.518 1.00 76.50 85 GLU A O 1
ATOM 652 N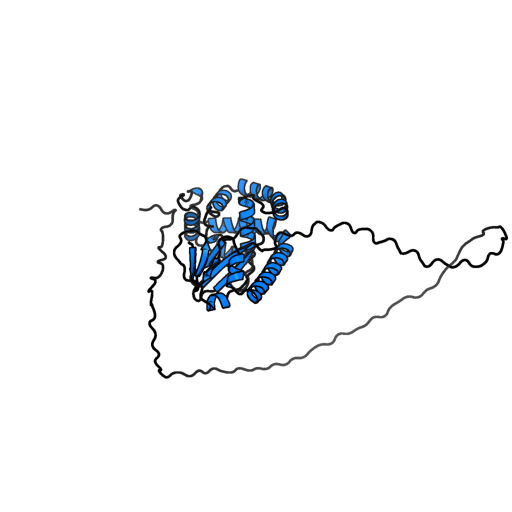 N . GLY A 1 86 ? 7.763 -6.033 15.186 1.00 72.81 86 GLY A N 1
ATOM 653 C CA . GLY A 1 86 ? 8.851 -5.160 15.644 1.00 72.81 86 GLY A CA 1
ATOM 654 C C . GLY A 1 86 ? 9.266 -3.996 14.733 1.00 72.81 86 GLY A C 1
ATOM 655 O O . GLY A 1 86 ? 10.371 -3.510 14.914 1.00 72.81 86 GLY A O 1
ATOM 656 N N . GLU A 1 87 ? 8.409 -3.530 13.810 1.00 78.75 87 GLU A N 1
ATOM 657 C CA . GLU A 1 87 ? 8.747 -2.493 12.805 1.00 78.75 87 GLU A CA 1
ATOM 658 C C . GLU A 1 87 ? 9.986 -2.872 11.962 1.00 78.75 87 GLU A C 1
ATOM 660 O O . GLU A 1 87 ? 11.066 -2.314 12.161 1.00 78.75 87 GLU A O 1
ATOM 665 N N . PRO A 1 88 ? 9.854 -3.821 11.017 1.00 83.00 88 PRO A N 1
ATOM 666 C CA . PRO A 1 88 ? 10.988 -4.277 10.217 1.00 83.00 88 PRO A CA 1
ATOM 667 C C . PRO A 1 88 ? 11.599 -3.143 9.384 1.00 83.00 88 PRO A C 1
ATOM 669 O O . PRO A 1 88 ? 10.907 -2.236 8.909 1.00 83.00 88 PRO A O 1
ATOM 672 N N . SER A 1 89 ? 12.906 -3.236 9.168 1.00 91.25 89 SER A N 1
ATOM 673 C CA . SER A 1 89 ? 13.627 -2.395 8.213 1.00 91.25 89 SER A CA 1
ATOM 674 C C . SER A 1 89 ? 13.177 -2.688 6.780 1.00 91.25 89 SER A C 1
ATOM 676 O O . SER A 1 89 ? 12.710 -3.787 6.473 1.00 91.25 89 SER A O 1
ATOM 678 N N . LEU A 1 90 ? 13.337 -1.716 5.877 1.00 93.38 90 LEU A N 1
ATOM 679 C CA . LEU A 1 90 ? 12.970 -1.901 4.472 1.00 93.38 90 LEU A CA 1
ATOM 680 C C . LEU A 1 90 ? 13.718 -3.094 3.866 1.00 93.38 90 LEU A C 1
ATOM 682 O O . LEU A 1 90 ? 13.134 -3.879 3.128 1.00 93.38 90 LEU A O 1
ATOM 686 N N . GLU A 1 91 ? 14.996 -3.231 4.197 1.00 94.88 91 GLU A N 1
ATOM 687 C CA . GLU A 1 91 ? 15.889 -4.272 3.710 1.00 94.88 91 GLU A CA 1
ATOM 688 C C . GLU A 1 91 ? 15.377 -5.668 4.094 1.00 94.88 91 GLU A C 1
ATOM 690 O O . GLU A 1 91 ? 15.360 -6.570 3.255 1.00 94.88 91 GLU A O 1
ATOM 695 N N . GLU A 1 92 ? 14.880 -5.838 5.322 1.00 94.00 92 GLU A N 1
ATOM 696 C CA . GLU A 1 92 ? 14.248 -7.082 5.776 1.00 94.00 92 GLU A CA 1
ATOM 697 C C . GLU A 1 92 ? 12.942 -7.365 5.027 1.00 94.00 92 GLU A C 1
ATOM 699 O O . GLU A 1 92 ? 12.691 -8.504 4.626 1.00 94.00 92 GLU A O 1
ATOM 704 N N . GLU A 1 93 ? 12.102 -6.347 4.813 1.00 94.06 93 GLU A N 1
ATOM 705 C CA . GLU A 1 93 ? 10.851 -6.526 4.071 1.00 94.06 93 GLU A CA 1
ATOM 706 C C . GLU A 1 93 ? 11.117 -6.877 2.596 1.00 94.06 93 GLU A C 1
ATOM 708 O O . GLU A 1 93 ? 10.492 -7.792 2.059 1.00 94.06 93 GLU A O 1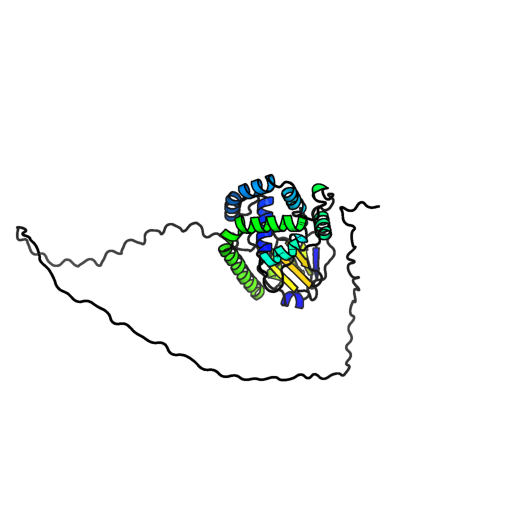
ATOM 713 N N . LEU A 1 94 ? 12.099 -6.233 1.959 1.00 96.44 94 LEU A N 1
ATOM 714 C CA . LEU A 1 94 ? 12.526 -6.544 0.594 1.00 96.44 94 LEU A CA 1
ATOM 715 C C . LEU A 1 94 ? 13.174 -7.929 0.499 1.00 96.44 94 LEU A C 1
ATOM 717 O O . LEU A 1 94 ? 12.932 -8.646 -0.470 1.00 96.44 94 LEU A O 1
ATOM 721 N N . ALA A 1 95 ? 13.957 -8.350 1.494 1.00 95.81 95 ALA A N 1
ATOM 722 C CA . ALA A 1 95 ? 14.513 -9.701 1.537 1.00 95.81 95 ALA A CA 1
ATOM 723 C C . ALA A 1 95 ? 13.405 -10.767 1.589 1.00 95.81 95 ALA A C 1
ATOM 725 O O . ALA A 1 95 ? 13.464 -11.752 0.850 1.00 95.81 95 ALA A O 1
ATOM 726 N N . ARG A 1 96 ? 12.348 -10.546 2.386 1.00 94.44 96 ARG A N 1
ATOM 727 C CA . ARG A 1 96 ? 11.163 -11.424 2.389 1.00 94.44 96 ARG A CA 1
ATOM 728 C C . ARG A 1 96 ? 10.425 -11.414 1.054 1.00 94.44 96 ARG A C 1
ATOM 730 O O . ARG A 1 96 ? 9.960 -12.466 0.619 1.00 94.44 96 ARG A O 1
ATOM 737 N N . MET A 1 97 ? 10.334 -10.264 0.389 1.00 95.94 97 MET A N 1
ATOM 738 C CA . MET A 1 97 ? 9.741 -10.183 -0.945 1.00 95.94 97 MET A CA 1
ATOM 739 C C . MET A 1 97 ? 10.540 -11.019 -1.946 1.00 95.94 97 MET A C 1
ATOM 741 O O . MET A 1 97 ? 9.954 -11.861 -2.626 1.00 95.94 97 MET A O 1
ATOM 745 N N . ARG A 1 98 ? 11.870 -10.868 -1.974 1.00 97.25 98 ARG A N 1
ATOM 746 C CA . ARG A 1 98 ? 12.778 -11.648 -2.836 1.00 97.25 98 ARG A CA 1
ATOM 747 C C . ARG A 1 98 ? 12.686 -13.152 -2.582 1.00 97.25 98 ARG A C 1
ATOM 749 O O . ARG A 1 98 ? 12.794 -13.930 -3.522 1.00 97.25 98 ARG A O 1
ATOM 756 N N . ALA A 1 99 ? 12.450 -13.552 -1.334 1.00 96.88 99 ALA A N 1
ATOM 757 C CA . ALA A 1 99 ? 12.281 -14.949 -0.943 1.00 96.88 99 ALA A CA 1
ATOM 758 C C . ALA A 1 99 ? 10.910 -15.550 -1.318 1.00 96.88 99 ALA A C 1
ATOM 760 O O . ALA A 1 99 ? 10.683 -16.738 -1.082 1.00 96.88 99 ALA A O 1
ATOM 761 N N . THR A 1 100 ? 9.987 -14.768 -1.891 1.00 96.88 100 THR A N 1
ATOM 762 C CA . THR A 1 100 ? 8.679 -15.284 -2.317 1.00 96.88 100 THR A CA 1
ATOM 763 C C . THR A 1 100 ? 8.867 -16.368 -3.383 1.00 96.88 100 THR A C 1
ATOM 765 O O . THR A 1 100 ? 9.503 -16.105 -4.404 1.00 96.88 100 THR A O 1
ATOM 768 N N . PRO A 1 101 ? 8.284 -17.572 -3.216 1.00 97.00 101 PRO A N 1
ATOM 769 C CA . PRO A 1 101 ? 8.353 -18.608 -4.238 1.00 97.00 101 PRO A CA 1
ATOM 770 C C . PRO A 1 101 ? 7.800 -18.092 -5.575 1.00 97.00 101 PRO A C 1
ATOM 772 O O . PRO A 1 101 ? 6.693 -17.544 -5.591 1.00 97.00 101 PRO A O 1
ATOM 775 N N . PRO A 1 102 ? 8.483 -18.293 -6.714 1.00 96.19 102 PRO A N 1
ATOM 776 C CA . PRO A 1 102 ? 8.052 -17.663 -7.959 1.00 96.19 102 PRO A CA 1
ATOM 777 C C . PRO A 1 102 ? 6.657 -18.085 -8.432 1.00 96.19 102 PRO A C 1
ATOM 779 O O . PRO A 1 102 ? 5.880 -17.261 -8.912 1.00 96.19 102 PRO A O 1
ATOM 782 N N . ALA A 1 103 ? 6.288 -19.348 -8.205 1.00 95.31 103 ALA A N 1
ATOM 783 C CA . ALA A 1 103 ? 4.935 -19.836 -8.460 1.00 95.31 103 ALA A CA 1
ATOM 784 C C . ALA A 1 103 ? 3.873 -19.115 -7.608 1.00 95.31 103 ALA A C 1
ATOM 786 O O . ALA A 1 103 ? 2.753 -18.906 -8.069 1.00 95.31 103 ALA A O 1
ATOM 787 N N . ALA A 1 104 ? 4.205 -18.708 -6.376 1.00 95.44 104 ALA A N 1
ATOM 788 C CA . ALA A 1 104 ? 3.305 -17.911 -5.545 1.00 95.44 104 ALA A CA 1
ATOM 789 C C . ALA A 1 104 ? 3.131 -16.502 -6.125 1.00 95.44 104 ALA A C 1
ATOM 791 O O . ALA A 1 104 ? 1.997 -16.090 -6.345 1.00 95.44 104 ALA A O 1
ATOM 792 N N . ALA A 1 105 ? 4.225 -15.833 -6.503 1.00 96.31 105 ALA A N 1
ATOM 793 C CA . ALA A 1 105 ? 4.156 -14.516 -7.136 1.00 96.31 105 ALA A CA 1
ATOM 794 C C . ALA A 1 105 ? 3.319 -14.530 -8.429 1.00 96.31 105 ALA A C 1
ATOM 796 O O . ALA A 1 105 ? 2.495 -13.646 -8.649 1.00 96.31 105 ALA A O 1
ATOM 797 N N . ARG A 1 106 ? 3.449 -15.569 -9.265 1.00 96.12 106 ARG A N 1
ATOM 798 C CA . ARG A 1 106 ? 2.613 -15.725 -10.467 1.00 96.12 106 ARG A CA 1
ATOM 799 C C . ARG A 1 106 ? 1.126 -15.897 -10.154 1.00 96.12 106 ARG A C 1
ATOM 801 O O . ARG A 1 106 ? 0.293 -15.338 -10.867 1.00 96.12 106 ARG A O 1
ATOM 808 N N . ARG A 1 107 ? 0.775 -16.642 -9.100 1.00 94.88 107 ARG A N 1
ATOM 809 C CA . ARG A 1 107 ? -0.623 -16.766 -8.647 1.00 94.88 107 ARG A CA 1
ATOM 810 C C . ARG A 1 107 ? -1.171 -15.429 -8.162 1.00 94.88 107 ARG A C 1
ATOM 812 O O . ARG A 1 107 ? -2.280 -15.069 -8.542 1.00 94.88 107 ARG A O 1
ATOM 819 N N . ASP A 1 108 ? -0.386 -14.678 -7.401 1.00 94.81 108 ASP A N 1
ATOM 820 C CA . ASP A 1 108 ? -0.785 -13.359 -6.911 1.00 94.81 108 ASP A CA 1
ATOM 821 C C . ASP A 1 108 ? -1.016 -12.375 -8.068 1.00 94.81 108 ASP A C 1
ATOM 823 O O . ASP A 1 108 ? -1.998 -11.630 -8.072 1.00 94.81 108 ASP A O 1
ATOM 827 N N . LEU A 1 109 ? -0.163 -12.414 -9.101 1.00 95.62 109 LEU A N 1
ATOM 828 C CA . LEU A 1 109 ? -0.363 -11.646 -10.334 1.00 95.62 109 LEU A CA 1
ATOM 829 C C . LEU A 1 109 ? -1.639 -12.063 -11.069 1.00 95.62 109 LEU A C 1
ATOM 831 O O . LEU A 1 109 ? -2.376 -11.199 -11.536 1.00 95.62 109 LEU A O 1
ATOM 835 N N . ALA A 1 110 ? -1.928 -13.363 -11.157 1.00 94.06 110 ALA A N 1
ATOM 836 C CA . ALA A 1 110 ? -3.162 -13.847 -11.773 1.00 94.06 110 ALA A CA 1
ATOM 837 C C . ALA A 1 110 ? -4.410 -13.339 -11.024 1.00 94.06 110 ALA A C 1
ATOM 839 O O . ALA A 1 110 ? -5.372 -12.912 -11.659 1.00 94.06 110 ALA A O 1
ATOM 840 N N . VAL A 1 111 ? -4.378 -13.301 -9.686 1.00 92.00 111 VAL A N 1
ATOM 841 C CA . VAL A 1 111 ? -5.459 -12.715 -8.872 1.00 92.00 111 VAL A CA 1
ATOM 842 C C . VAL A 1 111 ? -5.592 -11.210 -9.129 1.00 92.00 111 VAL A C 1
ATOM 844 O O . VAL A 1 111 ? -6.701 -10.724 -9.350 1.00 92.00 111 VAL A O 1
ATOM 847 N N . SER A 1 112 ? -4.473 -10.480 -9.162 1.00 93.19 112 SER A N 1
ATOM 848 C CA . SER A 1 112 ? -4.428 -9.036 -9.448 1.00 93.19 112 SER A CA 1
ATOM 849 C C . SER A 1 112 ? -4.992 -8.681 -10.836 1.00 93.19 112 SER A C 1
ATOM 851 O O . SER A 1 112 ? -5.745 -7.715 -10.993 1.00 93.19 112 SER A O 1
ATOM 853 N N . LEU A 1 113 ? -4.698 -9.507 -11.845 1.00 92.44 113 LEU A N 1
ATOM 854 C CA . LEU A 1 113 ? -5.211 -9.382 -13.214 1.00 92.44 113 LEU A CA 1
ATOM 855 C C . LEU A 1 113 ? -6.692 -9.787 -13.354 1.00 92.44 113 LEU A C 1
ATOM 857 O O . LEU A 1 113 ? -7.346 -9.433 -14.343 1.00 92.44 113 LEU A O 1
ATOM 861 N N . GLY A 1 114 ? -7.243 -10.503 -12.371 1.00 89.62 114 GLY A N 1
ATOM 862 C CA . GLY A 1 114 ? -8.632 -10.942 -12.340 1.00 89.62 114 GLY A CA 1
ATOM 863 C C . GLY A 1 114 ? -8.957 -11.918 -13.471 1.00 89.62 114 GLY A C 1
ATOM 864 O O . GLY A 1 114 ? -8.532 -13.067 -13.459 1.00 89.62 114 GLY A O 1
ATOM 865 N N . ARG A 1 115 ? -9.765 -11.478 -14.443 1.00 86.31 115 ARG A N 1
ATOM 866 C CA . ARG A 1 115 ? -10.155 -12.309 -15.601 1.00 86.31 115 ARG A CA 1
ATOM 867 C C . ARG A 1 115 ? -9.131 -12.286 -16.739 1.00 86.31 115 ARG A C 1
ATOM 869 O O . ARG A 1 115 ? -9.260 -13.076 -17.670 1.00 86.31 115 ARG A O 1
ATOM 876 N N . SER A 1 116 ? -8.164 -11.373 -16.698 1.00 88.81 116 SER A N 1
ATOM 877 C CA . SER A 1 116 ? -7.144 -11.262 -17.739 1.00 88.81 116 SER A CA 1
ATOM 878 C C . SER A 1 116 ? -6.078 -12.347 -17.553 1.00 88.81 116 SER A C 1
ATOM 880 O O . SER A 1 116 ? -5.623 -12.548 -16.426 1.00 88.81 116 SER A O 1
ATOM 882 N N . PRO A 1 117 ? -5.651 -13.039 -18.625 1.00 90.62 117 PRO A N 1
ATOM 883 C CA . PRO A 1 117 ? -4.607 -14.050 -18.520 1.00 90.62 117 PRO A CA 1
ATOM 884 C C . PRO A 1 117 ? -3.269 -13.416 -18.127 1.00 90.62 117 PRO A C 1
ATOM 886 O O . PRO A 1 117 ? -2.972 -12.282 -18.514 1.00 90.62 117 PRO A O 1
ATOM 889 N N . LEU A 1 118 ? -2.443 -14.170 -17.397 1.00 92.50 118 LEU A N 1
ATOM 890 C CA . LEU A 1 118 ? -1.071 -13.767 -17.102 1.00 92.50 118 LEU A CA 1
ATOM 891 C C . LEU A 1 118 ? -0.279 -13.698 -18.423 1.00 92.50 118 LEU A C 1
ATOM 893 O O . LEU A 1 118 ? -0.199 -14.707 -19.127 1.00 92.50 118 LEU A O 1
ATOM 897 N N . PRO A 1 119 ? 0.301 -12.541 -18.795 1.00 94.25 119 PRO A N 1
ATOM 898 C CA . PRO A 1 119 ? 1.101 -12.437 -20.008 1.00 94.25 119 PRO A CA 1
ATOM 899 C C . PRO A 1 119 ? 2.272 -13.424 -19.991 1.00 94.25 119 PRO A C 1
ATOM 901 O O . PRO A 1 119 ? 2.968 -13.527 -18.984 1.00 94.25 119 PRO A O 1
ATOM 904 N N . ALA A 1 120 ? 2.558 -14.075 -21.121 1.00 94.06 120 ALA A N 1
ATOM 905 C CA . ALA A 1 120 ? 3.653 -15.049 -21.225 1.00 94.06 120 ALA A CA 1
ATOM 906 C C . ALA A 1 120 ? 5.024 -14.465 -20.828 1.00 94.06 120 ALA A C 1
ATOM 908 O O . ALA A 1 120 ? 5.856 -15.157 -20.253 1.00 94.06 120 ALA A O 1
ATOM 909 N N . ALA A 1 121 ? 5.239 -13.164 -21.055 1.00 94.88 121 ALA A N 1
ATOM 910 C CA . ALA A 1 121 ? 6.444 -12.456 -20.619 1.00 94.88 121 ALA A CA 1
ATOM 911 C C . ALA A 1 121 ? 6.617 -12.403 -19.084 1.00 94.88 121 ALA A C 1
ATOM 913 O O . ALA A 1 121 ? 7.725 -12.167 -18.611 1.00 94.88 121 ALA A O 1
ATOM 914 N N . LEU A 1 122 ? 5.548 -12.636 -18.313 1.00 95.69 122 LEU A N 1
ATOM 915 C CA . LEU A 1 122 ? 5.560 -12.756 -16.852 1.00 95.69 122 LEU A CA 1
ATOM 916 C C . LEU A 1 122 ? 5.580 -14.219 -16.374 1.00 95.69 122 LEU A C 1
ATOM 918 O O . LEU A 1 122 ? 5.540 -14.467 -15.174 1.00 95.69 122 LEU A O 1
ATOM 922 N N . CYS A 1 123 ? 5.696 -15.204 -17.268 1.00 94.50 123 CYS A N 1
ATOM 923 C CA . CYS A 1 123 ? 5.987 -16.589 -16.891 1.00 94.50 123 CYS A CA 1
ATOM 924 C C . CYS A 1 123 ? 7.478 -16.767 -16.595 1.00 94.50 123 CYS A C 1
ATOM 926 O O . CYS A 1 123 ? 8.216 -17.377 -17.365 1.00 94.50 123 CYS A O 1
ATOM 928 N N . ARG A 1 124 ? 7.933 -16.164 -15.494 1.00 93.38 124 ARG A N 1
ATOM 929 C CA . ARG A 1 124 ? 9.344 -16.116 -15.097 1.00 93.38 124 ARG A CA 1
ATOM 930 C C . ARG A 1 124 ? 9.507 -16.377 -13.610 1.00 93.38 124 ARG A C 1
ATOM 932 O O . ARG A 1 124 ? 8.568 -16.171 -12.838 1.00 93.38 124 ARG A O 1
ATOM 939 N N . ASP A 1 125 ? 10.714 -16.781 -13.226 1.00 96.06 125 ASP A N 1
ATOM 940 C CA . ASP A 1 125 ? 11.046 -17.050 -11.828 1.00 96.06 125 ASP A CA 1
ATOM 941 C C . ASP A 1 125 ? 11.669 -15.847 -11.096 1.00 96.06 125 ASP A C 1
ATOM 943 O O . ASP A 1 125 ? 11.657 -15.786 -9.872 1.00 96.06 125 ASP A O 1
ATOM 947 N N . ASP A 1 126 ? 12.153 -14.845 -11.836 1.00 96.88 126 ASP A N 1
ATOM 948 C CA . ASP A 1 126 ? 12.859 -13.669 -11.307 1.00 96.88 126 ASP A CA 1
ATOM 949 C C . ASP A 1 126 ? 11.935 -12.505 -10.891 1.00 96.88 126 ASP A C 1
ATOM 951 O O . ASP A 1 126 ? 12.421 -11.456 -10.468 1.00 96.88 126 ASP A O 1
ATOM 955 N N . LEU A 1 127 ? 10.608 -12.664 -10.987 1.00 97.62 127 LEU A N 1
ATOM 956 C CA . LEU A 1 127 ? 9.641 -11.585 -10.722 1.00 97.62 127 LEU A CA 1
ATOM 957 C C . LEU A 1 127 ? 9.733 -10.993 -9.304 1.00 97.62 127 LEU A C 1
ATOM 959 O O . LEU A 1 127 ? 9.708 -9.765 -9.198 1.00 97.62 127 LEU A O 1
ATOM 963 N N . PRO A 1 128 ? 9.859 -11.794 -8.221 1.00 97.75 128 PRO A N 1
ATOM 964 C CA . PRO A 1 128 ? 9.982 -11.237 -6.874 1.00 97.75 128 PRO A CA 1
ATOM 965 C C . PRO A 1 128 ? 11.243 -10.381 -6.716 1.00 97.75 128 PRO A C 1
ATOM 967 O O . PRO A 1 128 ? 11.190 -9.311 -6.115 1.00 97.75 128 PRO A O 1
ATOM 970 N N . GLY A 1 129 ? 12.357 -10.823 -7.314 1.00 98.12 129 GLY A N 1
ATOM 971 C CA . GLY A 1 129 ? 13.616 -10.078 -7.356 1.00 98.12 129 GLY A CA 1
ATOM 972 C C . GLY A 1 129 ? 13.469 -8.743 -8.078 1.00 98.12 129 GLY A C 1
ATOM 973 O O . GLY A 1 129 ? 13.752 -7.699 -7.501 1.00 98.12 129 GLY A O 1
ATOM 974 N N . ARG A 1 130 ? 12.919 -8.765 -9.298 1.00 97.81 130 ARG A N 1
ATOM 975 C CA . ARG A 1 130 ? 12.695 -7.556 -10.109 1.00 97.81 130 ARG A CA 1
ATOM 976 C C . ARG A 1 130 ? 11.844 -6.511 -9.400 1.00 97.81 130 ARG A C 1
ATOM 978 O O . ARG A 1 130 ? 12.150 -5.323 -9.466 1.00 97.81 130 ARG A O 1
ATOM 985 N N . LEU A 1 131 ? 10.766 -6.942 -8.744 1.00 97.88 131 LEU A N 1
ATOM 986 C CA . LEU A 1 131 ? 9.882 -6.014 -8.045 1.00 97.88 131 LEU A CA 1
ATOM 987 C C . LEU A 1 131 ? 10.543 -5.440 -6.789 1.00 97.88 131 LEU A C 1
ATOM 989 O O . LEU A 1 131 ? 10.415 -4.243 -6.540 1.00 97.88 131 LEU A O 1
ATOM 993 N N . ALA A 1 132 ? 11.288 -6.260 -6.043 1.00 98.31 132 ALA A N 1
ATOM 994 C CA . ALA A 1 132 ? 12.057 -5.793 -4.896 1.00 98.31 132 ALA A CA 1
ATOM 995 C C . ALA A 1 132 ? 13.134 -4.775 -5.308 1.00 98.31 132 ALA A C 1
ATOM 997 O O . ALA A 1 132 ? 13.253 -3.733 -4.671 1.00 98.31 132 ALA A O 1
ATOM 998 N N . ASP A 1 133 ? 13.854 -5.023 -6.405 1.00 98.31 133 ASP A N 1
ATOM 999 C CA . ASP A 1 133 ? 14.872 -4.104 -6.931 1.00 98.31 133 ASP A CA 1
ATOM 1000 C C . ASP A 1 133 ? 14.251 -2.777 -7.396 1.00 98.31 133 ASP A C 1
ATOM 1002 O O . ASP A 1 133 ? 14.806 -1.700 -7.165 1.00 98.31 133 ASP A O 1
ATOM 1006 N N . LEU A 1 134 ? 13.064 -2.825 -8.015 1.00 98.38 134 LEU A N 1
ATOM 1007 C CA . LEU A 1 134 ? 12.326 -1.613 -8.365 1.00 98.38 134 LEU A CA 1
ATOM 1008 C C . LEU A 1 134 ? 11.897 -0.834 -7.116 1.00 98.38 134 LEU A C 1
ATOM 1010 O O . LEU A 1 134 ? 12.046 0.385 -7.086 1.00 98.38 134 LEU A O 1
ATOM 1014 N N . LEU A 1 135 ? 11.360 -1.504 -6.094 1.00 98.31 135 LEU A N 1
ATOM 1015 C CA . LEU A 1 135 ? 10.952 -0.845 -4.851 1.00 98.31 135 LEU A CA 1
ATOM 1016 C C . LEU A 1 135 ? 12.147 -0.252 -4.107 1.00 98.31 135 LEU A C 1
ATOM 1018 O O . LEU A 1 135 ? 12.042 0.854 -3.587 1.00 98.31 135 LEU A O 1
ATOM 1022 N N . GLU A 1 136 ? 13.291 -0.929 -4.104 1.00 98.44 136 GLU A N 1
ATOM 1023 C CA . GLU A 1 136 ? 14.536 -0.395 -3.552 1.00 98.44 136 GLU A CA 1
ATOM 1024 C C . GLU A 1 136 ? 14.991 0.876 -4.283 1.00 98.44 136 GLU A C 1
ATOM 1026 O O . GLU A 1 136 ? 15.400 1.857 -3.649 1.00 98.44 136 GLU A O 1
ATOM 1031 N N . TRP A 1 137 ? 14.856 0.899 -5.611 1.00 98.44 137 TRP A N 1
ATOM 1032 C CA . TRP A 1 137 ? 15.120 2.086 -6.421 1.00 98.44 137 TRP A CA 1
ATOM 1033 C C . TRP A 1 137 ? 14.126 3.218 -6.118 1.00 98.44 137 TRP A C 1
ATOM 1035 O O . TRP A 1 137 ? 14.546 4.340 -5.842 1.00 98.44 137 TRP A O 1
ATOM 1045 N N . VAL A 1 138 ? 12.816 2.932 -6.079 1.00 98.25 138 VAL A N 1
ATOM 1046 C CA . VAL A 1 138 ? 11.776 3.923 -5.732 1.00 98.25 138 VAL A CA 1
ATOM 1047 C C . VAL A 1 138 ? 12.008 4.481 -4.332 1.00 98.25 138 VAL A C 1
ATOM 1049 O O . VAL A 1 138 ? 11.887 5.689 -4.116 1.00 98.25 138 VAL A O 1
ATOM 1052 N N . TRP A 1 139 ? 12.374 3.627 -3.377 1.00 98.00 139 TRP A N 1
ATOM 1053 C CA . TRP A 1 139 ? 12.749 4.063 -2.044 1.00 98.00 139 TRP A CA 1
ATOM 1054 C C . TRP A 1 139 ? 13.921 5.033 -2.105 1.00 98.00 139 TRP A C 1
ATOM 1056 O O . TRP A 1 139 ? 13.815 6.151 -1.608 1.00 98.00 139 TRP A O 1
ATOM 1066 N N . THR A 1 140 ? 15.018 4.622 -2.733 1.00 98.06 140 THR A N 1
ATOM 1067 C CA . THR A 1 140 ? 16.269 5.379 -2.783 1.00 98.06 140 THR A CA 1
ATOM 1068 C C . THR A 1 140 ? 16.103 6.742 -3.444 1.00 98.06 140 THR A C 1
ATOM 1070 O O . THR A 1 140 ? 16.546 7.742 -2.876 1.00 98.06 140 THR A O 1
ATOM 1073 N N . GLU A 1 141 ? 15.429 6.785 -4.591 1.00 97.44 141 GLU A N 1
ATOM 1074 C CA . GLU A 1 141 ? 15.303 7.990 -5.408 1.00 97.44 141 GLU A CA 1
ATOM 1075 C C . GLU A 1 141 ? 14.138 8.882 -4.973 1.00 97.44 141 GLU A C 1
ATOM 1077 O O . GLU A 1 141 ? 14.276 10.101 -4.939 1.00 97.44 141 GLU A O 1
ATOM 1082 N N . ALA A 1 142 ? 12.988 8.302 -4.612 1.00 95.69 142 ALA A N 1
ATOM 1083 C CA . ALA A 1 142 ? 11.749 9.067 -4.469 1.00 95.69 142 ALA A CA 1
ATOM 1084 C C . ALA A 1 142 ? 11.247 9.211 -3.025 1.00 95.69 142 ALA A C 1
ATOM 1086 O O . ALA A 1 142 ? 10.588 10.204 -2.689 1.00 95.69 142 ALA A O 1
ATOM 1087 N N . VAL A 1 143 ? 11.553 8.259 -2.138 1.00 96.69 143 VAL A N 1
ATOM 1088 C CA . VAL A 1 143 ? 11.015 8.253 -0.764 1.00 96.69 143 VAL A CA 1
ATOM 1089 C C . VAL A 1 143 ? 12.059 8.692 0.256 1.00 96.69 143 VAL A C 1
ATOM 1091 O O . VAL A 1 143 ? 11.816 9.644 1.002 1.00 96.69 143 VAL A O 1
ATOM 1094 N N . ARG A 1 144 ? 13.239 8.064 0.258 1.00 96.62 144 ARG A N 1
ATOM 1095 C CA . ARG A 1 144 ? 14.345 8.273 1.203 1.00 96.62 144 ARG A CA 1
ATOM 1096 C C . ARG A 1 144 ? 14.725 9.749 1.377 1.00 96.62 144 ARG A C 1
ATOM 1098 O O . ARG A 1 144 ? 14.834 10.161 2.534 1.00 96.62 144 ARG A O 1
ATOM 1105 N N . PRO A 1 145 ? 14.829 10.589 0.320 1.00 95.50 145 PRO A N 1
ATOM 1106 C CA . PRO A 1 145 ? 15.167 12.009 0.485 1.00 95.50 145 PRO A CA 1
ATOM 1107 C C . PRO A 1 145 ? 14.147 12.789 1.328 1.00 95.50 145 PRO A C 1
ATOM 1109 O O . PRO A 1 145 ? 14.494 13.729 2.039 1.00 95.50 145 PRO A O 1
ATOM 1112 N N . SER A 1 146 ? 12.875 12.383 1.280 1.00 93.50 146 SER A N 1
ATOM 1113 C CA . SER A 1 146 ? 11.773 13.020 2.013 1.00 93.50 146 SER A CA 1
ATOM 1114 C C . SER A 1 146 ? 11.313 12.220 3.239 1.00 93.50 146 SER A C 1
ATOM 1116 O O . SER A 1 146 ? 10.401 12.649 3.953 1.00 93.50 146 SER A O 1
ATOM 1118 N N . TRP A 1 147 ? 11.964 11.091 3.532 1.00 94.75 147 TRP A N 1
ATOM 1119 C CA . TRP A 1 147 ? 11.555 10.153 4.572 1.00 94.75 147 TRP A CA 1
ATOM 1120 C C . TRP A 1 147 ? 11.498 10.764 5.978 1.00 94.75 147 TRP A C 1
ATOM 1122 O O . TRP A 1 147 ? 10.485 10.561 6.645 1.00 94.75 147 TRP A O 1
ATOM 1132 N N . PRO A 1 148 ? 12.457 11.598 6.438 1.00 94.50 148 PRO A N 1
ATOM 1133 C CA . PRO A 1 148 ? 12.341 12.246 7.747 1.00 94.50 148 PRO A CA 1
ATOM 1134 C C . PRO A 1 148 ? 11.079 13.106 7.888 1.00 94.50 148 PRO A C 1
ATOM 1136 O O . PRO A 1 148 ? 10.491 13.177 8.964 1.00 94.50 148 PRO A O 1
ATOM 1139 N N . ARG A 1 149 ? 10.636 13.753 6.802 1.00 92.56 149 ARG A N 1
ATOM 1140 C CA . ARG A 1 149 ? 9.389 14.529 6.789 1.00 92.56 149 ARG A CA 1
ATOM 1141 C C . ARG A 1 149 ? 8.167 13.611 6.781 1.00 92.56 149 ARG A C 1
ATOM 1143 O O . ARG A 1 149 ? 7.256 13.843 7.569 1.00 92.56 149 ARG A O 1
ATOM 1150 N N . ARG A 1 150 ? 8.153 12.584 5.924 1.00 93.75 150 ARG A N 1
ATOM 1151 C CA . ARG A 1 150 ? 7.062 11.594 5.844 1.00 93.75 150 ARG A CA 1
ATOM 1152 C C . ARG A 1 150 ? 6.860 10.882 7.182 1.00 93.75 150 ARG A C 1
ATOM 1154 O O . ARG A 1 150 ? 5.738 10.810 7.662 1.00 93.75 150 ARG A O 1
ATOM 1161 N N . ARG A 1 151 ? 7.944 10.491 7.857 1.00 93.69 151 ARG A N 1
ATOM 1162 C CA . ARG A 1 151 ? 7.905 9.912 9.209 1.00 93.69 151 ARG A CA 1
ATOM 1163 C C . ARG A 1 151 ? 7.204 10.800 10.223 1.00 93.69 151 ARG A C 1
ATOM 1165 O O . ARG A 1 151 ? 6.335 10.307 10.924 1.00 93.69 151 ARG A O 1
ATOM 1172 N N . ARG A 1 152 ? 7.522 12.097 10.272 1.00 94.00 152 ARG A N 1
ATOM 1173 C CA . ARG A 1 152 ? 6.850 13.028 11.199 1.00 94.00 152 ARG A CA 1
ATOM 1174 C C . ARG A 1 152 ? 5.353 13.141 10.921 1.00 94.00 152 ARG A C 1
ATOM 1176 O O . ARG A 1 152 ? 4.575 13.267 11.856 1.00 94.00 152 ARG A O 1
ATOM 1183 N N . ILE A 1 153 ? 4.953 13.106 9.648 1.00 93.81 153 ILE A N 1
ATOM 1184 C CA . ILE A 1 153 ? 3.537 13.108 9.251 1.00 93.81 153 ILE A CA 1
ATOM 1185 C C . ILE A 1 153 ? 2.849 11.833 9.746 1.00 93.81 153 ILE A C 1
ATOM 1187 O O . ILE A 1 153 ? 1.793 11.912 10.366 1.00 93.81 153 ILE A O 1
ATOM 1191 N N . ILE A 1 154 ? 3.467 10.677 9.503 1.00 94.50 154 ILE A N 1
ATOM 1192 C CA . ILE A 1 154 ? 2.969 9.366 9.934 1.00 94.50 154 ILE A CA 1
ATOM 1193 C C . ILE A 1 154 ? 2.863 9.311 11.467 1.00 94.50 154 ILE A C 1
ATOM 1195 O O . ILE A 1 154 ? 1.839 8.906 12.002 1.00 94.50 154 ILE A O 1
ATOM 1199 N N . GLU A 1 155 ? 3.883 9.774 12.189 1.00 94.25 155 GLU A N 1
ATOM 1200 C CA . GLU A 1 155 ? 3.897 9.828 13.657 1.00 94.25 155 GLU A CA 1
ATOM 1201 C C . GLU A 1 155 ? 2.807 10.763 14.207 1.00 94.25 155 GLU A C 1
ATOM 1203 O O . GLU A 1 155 ? 2.107 10.401 15.153 1.00 94.25 155 GLU A O 1
ATOM 1208 N N . ALA A 1 156 ? 2.604 11.931 13.589 1.00 94.50 156 ALA A N 1
ATOM 1209 C CA . ALA A 1 156 ? 1.529 12.848 13.962 1.00 94.50 156 ALA A CA 1
ATOM 1210 C C . ALA A 1 156 ? 0.133 12.249 13.715 1.00 94.50 156 ALA A C 1
ATOM 1212 O O . ALA A 1 156 ? -0.758 12.429 14.546 1.00 94.50 156 ALA A O 1
ATOM 1213 N N . ASP A 1 157 ? -0.056 11.511 12.615 1.00 94.25 157 ASP A N 1
ATOM 1214 C CA . ASP A 1 157 ? -1.302 10.787 12.347 1.00 94.25 157 ASP A CA 1
ATOM 1215 C C . ASP A 1 157 ? -1.567 9.730 13.424 1.00 94.25 157 ASP A C 1
ATOM 1217 O O . ASP A 1 157 ? -2.648 9.721 14.004 1.00 94.25 157 ASP A O 1
ATOM 1221 N N . VAL A 1 158 ? -0.569 8.916 13.787 1.00 94.00 158 VAL A N 1
ATOM 1222 C CA . VAL A 1 158 ? -0.709 7.902 14.849 1.00 94.00 158 VAL A CA 1
ATOM 1223 C C . VAL A 1 158 ? -1.120 8.529 16.184 1.00 94.00 158 VAL A C 1
ATOM 1225 O O . VAL A 1 158 ? -2.014 8.009 16.857 1.00 94.00 158 VAL A O 1
ATOM 1228 N N . VAL A 1 159 ? -0.529 9.668 16.564 1.00 94.31 159 VAL A N 1
ATOM 1229 C CA . VAL A 1 159 ? -0.927 10.405 17.777 1.00 94.31 159 VAL A CA 1
ATOM 1230 C C . VAL A 1 159 ? -2.378 10.879 17.677 1.00 94.31 159 VAL A C 1
ATOM 1232 O O . VAL A 1 159 ? -3.155 10.674 18.612 1.00 94.31 159 VAL A O 1
ATOM 1235 N N . ALA A 1 160 ? -2.772 11.458 16.540 1.00 92.25 160 ALA A N 1
ATOM 1236 C CA . ALA A 1 160 ? -4.141 11.914 16.321 1.00 92.25 160 ALA A CA 1
ATOM 1237 C C . ALA A 1 160 ? -5.150 10.754 16.391 1.00 92.25 160 ALA A C 1
ATOM 1239 O O . ALA A 1 160 ? -6.155 10.864 17.094 1.00 92.25 160 ALA A O 1
ATOM 1240 N N . ARG A 1 161 ? -4.864 9.618 15.740 1.00 93.19 161 ARG A N 1
ATOM 1241 C CA . ARG A 1 161 ? -5.724 8.424 15.767 1.00 93.19 161 ARG A CA 1
ATOM 1242 C C . ARG A 1 161 ? -5.812 7.814 17.159 1.00 93.19 161 ARG A C 1
ATOM 1244 O O . ARG A 1 161 ? -6.896 7.433 17.581 1.00 93.19 161 ARG A O 1
ATOM 1251 N N . THR A 1 162 ? -4.718 7.796 17.915 1.00 92.06 162 THR A N 1
ATOM 1252 C CA . THR A 1 162 ? -4.730 7.334 19.314 1.00 92.06 162 THR A CA 1
ATOM 1253 C C . THR A 1 162 ? -5.624 8.227 20.187 1.00 92.06 162 THR A C 1
ATOM 1255 O O . THR A 1 162 ? -6.410 7.733 21.001 1.00 92.06 162 THR A O 1
ATOM 1258 N N . GLY A 1 163 ? -5.575 9.547 19.972 1.00 91.31 163 GLY A N 1
ATOM 1259 C CA . GLY A 1 163 ? -6.497 10.500 20.593 1.00 91.31 163 GLY A CA 1
ATOM 1260 C C . GLY A 1 163 ? -7.960 10.247 20.214 1.00 91.31 163 GLY A C 1
ATOM 1261 O O . GLY A 1 163 ? -8.820 10.228 21.093 1.00 91.31 163 GLY A O 1
ATOM 1262 N N . GLN A 1 164 ? -8.244 9.972 18.936 1.00 90.31 164 GLN A N 1
ATOM 1263 C CA . GLN A 1 164 ? -9.590 9.610 18.472 1.00 90.31 164 GLN A CA 1
ATOM 1264 C C . GLN A 1 164 ? -10.098 8.314 19.111 1.00 90.31 164 GLN A C 1
ATOM 1266 O O . GLN A 1 164 ? -11.249 8.281 19.542 1.00 90.31 164 GLN A O 1
ATOM 1271 N N . VAL A 1 165 ? -9.254 7.283 19.245 1.00 92.38 165 VAL A N 1
ATOM 1272 C CA . VAL A 1 165 ? -9.627 6.039 19.946 1.00 92.38 165 VAL A CA 1
ATOM 1273 C C . VAL A 1 165 ? -10.010 6.346 21.393 1.00 92.38 165 VAL A C 1
ATOM 1275 O O . VAL A 1 165 ? -10.983 5.801 21.904 1.00 92.38 165 VAL A O 1
ATOM 1278 N N . SER A 1 166 ? -9.289 7.259 22.043 1.00 90.75 166 SER A N 1
ATOM 1279 C CA . SER A 1 166 ? -9.548 7.635 23.438 1.00 90.75 166 SER A CA 1
ATOM 1280 C C . SER A 1 166 ? -10.848 8.434 23.608 1.00 90.75 166 SER A C 1
ATOM 1282 O O . SER A 1 166 ? -11.507 8.313 24.635 1.00 90.75 166 SER A O 1
ATOM 1284 N N . GLN A 1 167 ? -11.225 9.247 22.615 1.00 91.50 167 GLN A N 1
ATOM 1285 C CA . GLN A 1 167 ? -12.402 10.125 22.670 1.00 91.50 167 GLN A CA 1
ATOM 1286 C C . GLN A 1 167 ? -13.687 9.470 22.139 1.00 91.50 167 GLN A C 1
ATOM 1288 O O . GLN A 1 167 ? -14.758 9.684 22.698 1.00 91.50 167 GLN A O 1
ATOM 1293 N N . GLY A 1 168 ? -13.591 8.702 21.050 1.00 87.50 168 GLY A N 1
ATOM 1294 C CA . GLY A 1 168 ? -14.730 8.128 20.320 1.00 87.50 168 GLY A CA 1
ATOM 1295 C C . GLY A 1 168 ? -14.711 6.601 20.207 1.00 87.50 168 GLY A C 1
ATOM 1296 O O . GLY A 1 168 ? -15.618 6.019 19.610 1.00 87.50 168 GLY A O 1
ATOM 1297 N N . GLY A 1 169 ? -13.698 5.940 20.774 1.00 90.94 169 GLY A N 1
ATOM 1298 C CA . GLY A 1 169 ? -13.524 4.493 20.690 1.00 90.94 169 GLY A CA 1
ATOM 1299 C C . GLY A 1 169 ? -13.083 4.004 19.308 1.00 90.94 169 GLY A C 1
ATOM 1300 O O . GLY A 1 169 ? -12.992 4.749 18.332 1.00 90.94 169 GLY A O 1
ATOM 1301 N N . TRP A 1 170 ? -12.848 2.694 19.216 1.00 91.12 170 TRP A N 1
ATOM 1302 C CA . TRP A 1 170 ? -12.384 2.048 17.985 1.00 91.12 170 TRP A CA 1
ATOM 1303 C C . TRP A 1 170 ? -13.353 2.178 16.810 1.00 91.12 170 TRP A C 1
ATOM 1305 O O . TRP A 1 170 ? -12.902 2.328 15.680 1.00 91.12 170 TRP A O 1
ATOM 1315 N N . ALA A 1 171 ? -14.665 2.138 17.053 1.00 89.06 171 ALA A N 1
ATOM 1316 C CA . ALA A 1 171 ? -15.657 2.221 15.982 1.00 89.06 171 ALA A CA 1
ATOM 1317 C C . ALA A 1 171 ? -15.525 3.532 15.188 1.00 89.06 171 ALA A C 1
ATOM 1319 O O . ALA A 1 171 ? -15.409 3.490 13.967 1.00 89.06 171 ALA A O 1
ATOM 1320 N N . ALA A 1 172 ? -15.449 4.673 15.884 1.00 87.19 172 ALA A N 1
ATOM 1321 C CA . ALA A 1 172 ? -15.290 5.979 15.247 1.00 87.19 172 ALA A CA 1
ATOM 1322 C C . ALA A 1 172 ? -13.940 6.107 14.527 1.00 87.19 172 ALA A C 1
ATOM 1324 O O . ALA A 1 172 ? -13.880 6.598 13.405 1.00 87.19 172 ALA A O 1
ATOM 1325 N N . THR A 1 173 ? -12.849 5.624 15.134 1.00 89.81 173 THR A N 1
ATOM 1326 C CA . THR A 1 173 ? -11.528 5.674 14.489 1.00 89.81 173 THR A CA 1
ATOM 1327 C C . THR A 1 173 ? -11.477 4.837 13.214 1.00 89.81 173 THR A C 1
ATOM 1329 O O . THR A 1 173 ? -10.920 5.294 12.221 1.00 89.81 173 THR A O 1
ATOM 1332 N N . LEU A 1 174 ? -12.053 3.629 13.222 1.00 90.19 174 LEU A N 1
ATOM 1333 C CA . LEU A 1 174 ? -12.051 2.729 12.066 1.00 90.19 174 LEU A CA 1
ATOM 1334 C C . LEU A 1 174 ? -12.884 3.273 10.898 1.00 90.19 174 LEU A C 1
ATOM 1336 O O . LEU A 1 174 ? -12.483 3.087 9.751 1.00 90.19 174 LEU A O 1
ATOM 1340 N N . ASP A 1 175 ? -13.990 3.965 11.170 1.00 88.81 175 ASP A N 1
ATOM 1341 C CA . ASP A 1 175 ? -14.808 4.610 10.131 1.00 88.81 175 ASP A CA 1
ATOM 1342 C C . ASP A 1 175 ? -14.015 5.676 9.346 1.00 88.81 175 ASP A C 1
ATOM 1344 O O . ASP A 1 175 ? -14.240 5.871 8.151 1.00 88.81 175 ASP A O 1
ATOM 1348 N N . ASP A 1 176 ? -13.023 6.302 9.987 1.00 85.38 176 ASP A N 1
ATOM 1349 C CA . ASP A 1 176 ? -12.249 7.415 9.432 1.00 85.38 176 ASP A CA 1
ATOM 1350 C C . ASP A 1 176 ? -10.902 7.018 8.795 1.00 85.38 176 ASP A C 1
ATOM 1352 O O . ASP A 1 176 ? -10.187 7.895 8.290 1.00 85.38 176 ASP A O 1
ATOM 1356 N N . LEU A 1 177 ? -10.482 5.743 8.834 1.00 87.06 177 LEU A N 1
ATOM 1357 C CA . LEU A 1 177 ? -9.143 5.390 8.325 1.00 87.06 177 LEU A CA 1
ATOM 1358 C C . LEU A 1 177 ? -9.088 5.380 6.796 1.00 87.06 177 LEU A C 1
ATOM 1360 O O . LEU A 1 177 ? -8.126 5.878 6.220 1.00 87.06 177 LEU A O 1
ATOM 1364 N N . ARG A 1 178 ? -10.088 4.809 6.113 1.00 85.50 178 ARG A N 1
ATOM 1365 C CA . ARG A 1 178 ? -10.088 4.742 4.643 1.00 85.50 178 ARG A CA 1
ATOM 1366 C C . ARG A 1 178 ? -11.497 4.768 4.050 1.00 85.50 178 ARG A C 1
ATOM 1368 O O . ARG A 1 178 ? -12.413 4.184 4.631 1.00 85.50 178 ARG A O 1
ATOM 1375 N N . PRO A 1 179 ? -11.670 5.323 2.836 1.00 82.06 179 PRO A N 1
ATOM 1376 C CA . PRO A 1 179 ? -12.951 5.289 2.143 1.00 82.06 179 PRO A CA 1
ATOM 1377 C C . PRO A 1 179 ? -13.516 3.869 2.008 1.00 82.06 179 PRO A C 1
ATOM 1379 O O . PRO A 1 179 ? -12.843 2.937 1.549 1.00 82.06 179 PRO A O 1
ATOM 1382 N N . GLY A 1 180 ? -14.782 3.716 2.394 1.00 83.44 180 GLY A N 1
ATOM 1383 C CA . GLY A 1 180 ? -15.514 2.451 2.322 1.00 83.44 180 GLY A CA 1
ATOM 1384 C C . GLY A 1 180 ? -15.238 1.475 3.467 1.00 83.44 180 GLY A C 1
ATOM 1385 O O . GLY A 1 180 ? -15.811 0.382 3.439 1.00 83.44 180 GLY A O 1
ATOM 1386 N N . MET A 1 181 ? -14.406 1.852 4.448 1.00 89.62 181 MET A N 1
ATOM 1387 C CA . MET A 1 181 ? -14.269 1.111 5.698 1.00 89.62 181 MET A CA 1
ATOM 1388 C C . MET A 1 181 ? -15.292 1.600 6.720 1.00 89.62 181 MET A C 1
ATOM 1390 O O . MET A 1 181 ? -15.504 2.801 6.847 1.00 89.62 181 MET A O 1
ATOM 1394 N N . ARG A 1 182 ? -15.975 0.667 7.391 1.00 91.06 182 ARG A N 1
ATOM 1395 C CA . ARG A 1 182 ? -17.013 1.005 8.371 1.00 91.06 182 ARG A CA 1
ATOM 1396 C C . ARG A 1 182 ? -17.207 -0.080 9.420 1.00 91.06 182 ARG A C 1
ATOM 1398 O O . ARG A 1 182 ? -17.313 -1.259 9.083 1.00 91.06 182 ARG A O 1
ATOM 1405 N N . TRP A 1 183 ? -17.343 0.303 10.679 1.00 92.00 183 TRP A N 1
ATOM 1406 C CA . TRP A 1 183 ? -17.783 -0.569 11.754 1.00 92.00 183 TRP A CA 1
ATOM 1407 C C . TRP A 1 183 ? -19.305 -0.755 11.704 1.00 92.00 183 TRP A C 1
ATOM 1409 O O . TRP A 1 183 ? -20.083 0.182 11.865 1.00 92.00 183 TRP A O 1
ATOM 1419 N N . LEU A 1 184 ? -19.753 -1.992 11.486 1.00 91.06 184 LEU A N 1
ATOM 1420 C CA . LEU A 1 184 ? -21.173 -2.351 11.360 1.00 91.06 184 LEU A CA 1
ATOM 1421 C C . LEU A 1 184 ? -21.773 -2.907 12.665 1.00 91.06 184 LEU A C 1
ATOM 1423 O O . LEU A 1 184 ? -22.901 -3.413 12.671 1.00 91.06 184 LEU A O 1
ATOM 1427 N N . GLY A 1 185 ? -21.012 -2.874 13.762 1.00 88.69 185 GLY A N 1
ATOM 1428 C CA . GLY A 1 185 ? -21.400 -3.459 15.045 1.00 88.69 185 GLY A CA 1
ATOM 1429 C C . GLY A 1 185 ? -21.366 -4.992 15.059 1.00 88.69 185 GLY A C 1
ATOM 1430 O O . GLY A 1 185 ? -21.318 -5.653 14.019 1.00 88.69 185 GLY A O 1
ATOM 1431 N N . GLY A 1 186 ? -21.381 -5.572 16.263 1.00 86.81 186 GLY A N 1
ATOM 1432 C CA . GLY A 1 186 ? -21.363 -7.029 16.449 1.00 86.81 186 GLY A CA 1
ATOM 1433 C C . GLY A 1 186 ? -20.117 -7.698 15.862 1.00 86.81 186 GLY A C 1
ATOM 1434 O O . GLY A 1 186 ? -20.243 -8.699 15.165 1.00 86.81 186 GLY A O 1
ATOM 1435 N N . SER A 1 187 ? -18.935 -7.111 16.086 1.00 89.56 187 SER A N 1
ATOM 1436 C CA . SER A 1 187 ? -17.644 -7.596 15.566 1.00 89.56 187 SER A CA 1
ATOM 1437 C C . SER A 1 187 ? -17.488 -7.558 14.045 1.00 89.56 187 SER A C 1
ATOM 1439 O O . SER A 1 187 ? -16.637 -8.248 13.497 1.00 89.56 187 SER A O 1
ATOM 1441 N N . ARG A 1 188 ? -18.287 -6.758 13.335 1.00 91.12 188 ARG A N 1
ATOM 1442 C CA . ARG A 1 188 ? -18.261 -6.677 11.869 1.00 91.12 188 ARG A CA 1
ATOM 1443 C C . ARG A 1 188 ? -17.589 -5.389 11.411 1.00 91.12 188 ARG A C 1
ATOM 1445 O O . ARG A 1 188 ? -18.141 -4.306 11.594 1.00 91.12 188 ARG A O 1
ATOM 1452 N N . LEU A 1 189 ? -16.442 -5.526 10.756 1.00 91.69 189 LEU A N 1
ATOM 1453 C CA . LEU A 1 189 ? -15.735 -4.447 10.076 1.00 91.69 189 LEU A CA 1
ATOM 1454 C C . LEU A 1 189 ? -15.890 -4.615 8.561 1.00 91.69 189 LEU A C 1
ATOM 1456 O O . LEU A 1 189 ? -15.392 -5.573 7.971 1.00 91.69 189 LEU A O 1
ATOM 1460 N N . GLN A 1 190 ? -16.580 -3.684 7.917 1.00 91.38 190 GLN A N 1
ATOM 1461 C CA . GLN A 1 190 ? -16.594 -3.576 6.464 1.00 91.38 190 GLN A CA 1
ATOM 1462 C C . GLN A 1 190 ? -15.247 -3.027 6.005 1.00 91.38 190 GLN A C 1
ATOM 1464 O O . GLN A 1 190 ? -14.876 -1.942 6.424 1.00 91.38 190 GLN A O 1
ATOM 1469 N N . ILE A 1 191 ? -14.546 -3.737 5.123 1.00 88.00 191 ILE A N 1
ATOM 1470 C CA . ILE A 1 191 ? -13.262 -3.307 4.545 1.00 88.00 191 ILE A CA 1
ATOM 1471 C C . ILE A 1 191 ? -13.461 -2.631 3.189 1.00 88.00 191 ILE A C 1
ATOM 1473 O O . ILE A 1 191 ? -12.763 -1.673 2.854 1.00 88.00 191 ILE A O 1
ATOM 1477 N N . ASN A 1 192 ? -14.393 -3.147 2.387 1.00 80.75 192 ASN A N 1
ATOM 1478 C CA . ASN A 1 192 ? -14.723 -2.625 1.066 1.00 80.75 192 ASN A CA 1
ATOM 1479 C C . ASN A 1 192 ? -16.157 -2.998 0.658 1.00 80.75 192 ASN A C 1
ATOM 1481 O O . ASN A 1 192 ? -16.810 -3.838 1.280 1.00 80.75 192 ASN A O 1
ATOM 1485 N N . ALA A 1 193 ? -16.639 -2.385 -0.424 1.00 74.62 193 ALA A N 1
ATOM 1486 C CA . ALA A 1 193 ? -17.980 -2.634 -0.946 1.00 74.62 193 ALA A CA 1
ATOM 1487 C C . ALA A 1 193 ? -18.102 -3.926 -1.787 1.00 74.62 193 ALA A C 1
ATOM 1489 O O . ALA A 1 193 ? -19.218 -4.333 -2.097 1.00 74.62 193 ALA A O 1
ATOM 1490 N N . HIS A 1 194 ? -16.994 -4.594 -2.136 1.00 74.31 194 HIS A N 1
ATOM 1491 C CA . HIS A 1 194 ? -17.000 -5.772 -3.018 1.00 74.31 194 HIS A CA 1
ATOM 1492 C C . HIS A 1 194 ? -17.664 -6.982 -2.366 1.00 74.31 194 HIS A C 1
ATOM 1494 O O . HIS A 1 194 ? -17.589 -7.142 -1.154 1.00 74.31 194 HIS A O 1
ATOM 1500 N N . ASP A 1 195 ? -18.288 -7.871 -3.136 1.00 72.00 195 ASP A N 1
ATOM 1501 C CA . ASP A 1 195 ? -18.949 -9.050 -2.573 1.00 72.00 195 ASP A CA 1
ATOM 1502 C C . ASP A 1 195 ? -17.983 -10.208 -2.290 1.00 72.00 195 ASP A C 1
ATOM 1504 O O . ASP A 1 195 ? -17.928 -11.200 -3.007 1.00 72.00 195 ASP A O 1
ATOM 1508 N N . ASN A 1 196 ? -17.163 -10.034 -1.252 1.00 75.75 196 ASN A N 1
ATOM 1509 C CA . ASN A 1 196 ? -16.216 -11.043 -0.788 1.00 75.75 196 ASN A CA 1
ATOM 1510 C C . ASN A 1 196 ? -16.781 -11.816 0.413 1.00 75.75 196 ASN A C 1
ATOM 1512 O O . ASN A 1 196 ? -17.473 -11.216 1.243 1.00 75.75 196 ASN A O 1
ATOM 1516 N N . PRO A 1 197 ? -16.442 -13.112 0.564 1.00 79.50 197 PRO A N 1
ATOM 1517 C CA . PRO A 1 197 ? -16.856 -13.886 1.726 1.00 79.50 197 PRO A CA 1
ATOM 1518 C C . PRO A 1 197 ? -16.328 -13.252 3.024 1.00 79.50 197 PRO A C 1
ATOM 1520 O O . PRO A 1 197 ? -15.201 -12.738 3.038 1.00 79.50 197 PRO A O 1
ATOM 1523 N N . PRO A 1 198 ? -17.104 -13.299 4.124 1.00 84.94 198 PRO A N 1
ATOM 1524 C CA . PRO A 1 198 ? -16.634 -12.842 5.422 1.00 84.94 198 PRO A CA 1
ATOM 1525 C C . PRO A 1 198 ? -15.356 -13.563 5.844 1.00 84.94 198 PRO A C 1
ATOM 1527 O O . PRO A 1 198 ? -15.225 -14.777 5.677 1.00 84.94 198 PRO A O 1
ATOM 1530 N N . ARG A 1 199 ? -14.424 -12.817 6.433 1.00 88.69 199 ARG A N 1
ATOM 1531 C CA . ARG A 1 199 ? -13.150 -13.337 6.920 1.00 88.69 199 ARG A CA 1
ATOM 1532 C C . ARG A 1 199 ? -13.079 -13.250 8.435 1.00 88.69 199 ARG A C 1
ATOM 1534 O O . ARG A 1 199 ? -13.215 -12.1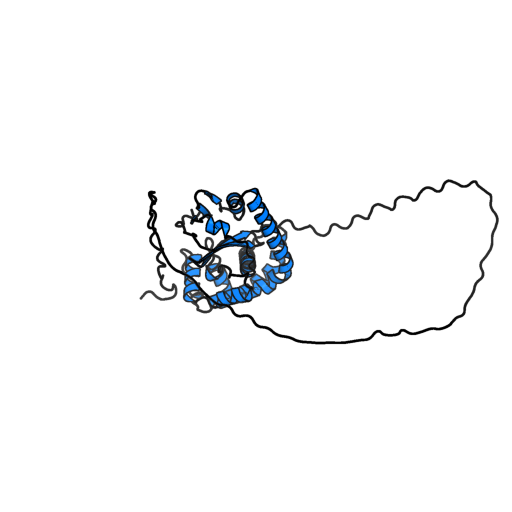68 8.994 1.00 88.69 199 ARG A O 1
ATOM 1541 N N . ALA A 1 200 ? -12.820 -14.376 9.091 1.00 87.75 200 ALA A N 1
ATOM 1542 C CA . ALA A 1 200 ? -12.543 -14.406 10.521 1.00 87.75 200 ALA A CA 1
ATOM 1543 C C . ALA A 1 200 ? -11.130 -13.874 10.809 1.00 87.75 200 ALA A C 1
ATOM 1545 O O . ALA A 1 200 ? -10.149 -14.401 10.288 1.00 87.75 200 ALA A O 1
ATOM 1546 N N . VAL A 1 201 ? -11.047 -12.838 11.644 1.00 86.19 201 VAL A N 1
ATOM 1547 C CA . VAL A 1 201 ? -9.802 -12.194 12.111 1.00 86.19 201 VAL A CA 1
ATOM 1548 C C . VAL A 1 201 ? -9.661 -12.360 13.641 1.00 86.19 201 VAL A C 1
ATOM 1550 O O . VAL A 1 201 ? -8.904 -11.670 14.323 1.00 86.19 201 VAL A O 1
ATOM 1553 N N . HIS A 1 202 ? -10.410 -13.311 14.199 1.00 85.25 202 HIS A N 1
ATOM 1554 C CA . HIS A 1 202 ? -10.423 -13.644 15.619 1.00 85.25 202 HIS A CA 1
ATOM 1555 C C . HIS A 1 202 ? -9.062 -14.150 16.092 1.00 85.25 202 HIS A C 1
ATOM 1557 O O . HIS A 1 202 ? -8.448 -14.988 15.434 1.00 85.25 202 HIS A O 1
ATOM 1563 N N . GLY A 1 203 ? -8.581 -13.627 17.221 1.00 83.44 203 GLY A N 1
ATOM 1564 C CA . GLY A 1 203 ? -7.286 -14.007 17.795 1.00 83.44 203 GLY A CA 1
ATOM 1565 C C . GLY A 1 203 ? -6.044 -13.550 17.011 1.00 83.44 203 GLY A C 1
ATOM 1566 O O . GLY A 1 203 ? -4.931 -13.734 17.497 1.00 83.44 203 GLY A O 1
ATOM 1567 N N . ALA A 1 204 ? -6.202 -12.926 15.842 1.00 88.62 204 ALA A N 1
ATOM 1568 C CA . ALA A 1 204 ? -5.089 -12.448 15.029 1.00 88.62 204 ALA A CA 1
ATOM 1569 C C . ALA A 1 204 ? -4.515 -11.116 15.548 1.00 88.62 204 ALA A C 1
ATOM 1571 O O . ALA A 1 204 ? -5.082 -10.459 16.428 1.00 88.62 204 ALA A O 1
ATOM 1572 N N . GLN A 1 205 ? -3.380 -10.697 14.989 1.00 91.06 205 GLN A N 1
ATOM 1573 C CA . GLN A 1 205 ? -2.879 -9.332 15.149 1.00 91.06 205 GLN A CA 1
ATOM 1574 C C . GLN A 1 205 ? -3.464 -8.438 14.048 1.00 91.06 205 GLN A C 1
ATOM 1576 O O . GLN A 1 205 ? -3.313 -8.742 12.863 1.00 91.06 205 GLN A O 1
ATOM 1581 N N . LEU A 1 206 ? -4.093 -7.326 14.435 1.00 93.62 206 LEU A N 1
ATOM 1582 C CA . LEU A 1 206 ? -4.565 -6.294 13.512 1.00 93.62 206 LEU A CA 1
ATOM 1583 C C . LEU A 1 206 ? -3.605 -5.097 13.525 1.00 93.62 206 LEU A C 1
ATOM 1585 O O . LEU A 1 206 ? -3.420 -4.444 14.551 1.00 93.62 206 LEU A O 1
ATOM 1589 N N . LEU A 1 207 ? -2.989 -4.814 12.383 1.00 94.56 207 LEU A N 1
ATOM 1590 C CA . LEU A 1 207 ? -2.046 -3.720 12.189 1.00 94.56 207 LEU A CA 1
ATOM 1591 C C . LEU A 1 207 ? -2.723 -2.581 11.431 1.00 94.56 207 LEU A C 1
ATOM 1593 O O . LEU A 1 207 ? -3.389 -2.802 10.421 1.00 94.56 207 LEU A O 1
ATOM 1597 N N . LEU A 1 208 ? -2.514 -1.357 11.895 1.00 94.94 208 LEU A N 1
ATOM 1598 C CA . LEU A 1 208 ? -2.971 -0.136 11.245 1.00 94.94 208 LEU A CA 1
ATOM 1599 C C . LEU A 1 208 ? -1.731 0.594 10.734 1.00 94.94 208 LEU A C 1
ATOM 1601 O O . LEU A 1 208 ? -0.884 1.005 11.522 1.00 94.94 208 LEU A O 1
ATOM 1605 N N . VAL A 1 209 ? -1.586 0.698 9.417 1.00 95.62 209 VAL A N 1
ATOM 1606 C CA . VAL A 1 209 ? -0.351 1.158 8.773 1.00 95.62 209 VAL A CA 1
ATOM 1607 C C . VAL A 1 209 ? -0.627 2.468 8.035 1.00 95.62 209 VAL A C 1
ATOM 1609 O O . VAL A 1 209 ? -1.207 2.436 6.947 1.00 95.62 209 VAL A O 1
ATOM 1612 N N . PRO A 1 210 ? -0.244 3.624 8.604 1.00 95.50 210 PRO A N 1
ATOM 1613 C CA . PRO A 1 210 ? -0.427 4.905 7.945 1.00 95.50 210 PRO A CA 1
ATOM 1614 C C . PRO A 1 210 ? 0.575 5.065 6.797 1.00 95.50 210 PRO A C 1
ATOM 1616 O O . PRO A 1 210 ? 1.760 4.765 6.956 1.00 95.50 210 PRO A O 1
ATOM 1619 N N . VAL A 1 211 ? 0.113 5.598 5.669 1.00 95.25 211 VAL A N 1
ATOM 1620 C CA . VAL A 1 211 ? 0.945 6.017 4.531 1.00 95.25 211 VAL A CA 1
ATOM 1621 C C . VAL A 1 211 ? 0.613 7.451 4.138 1.00 95.25 211 VAL A C 1
ATOM 1623 O O . VAL A 1 211 ? -0.512 7.915 4.322 1.00 95.25 211 VAL A O 1
ATOM 1626 N N . THR A 1 212 ? 1.585 8.193 3.612 1.00 93.44 212 THR A N 1
ATOM 1627 C CA . THR A 1 212 ? 1.349 9.597 3.241 1.00 93.44 212 THR A CA 1
ATOM 1628 C C . THR A 1 212 ? 0.622 9.789 1.906 1.00 93.44 212 THR A C 1
ATOM 1630 O O . THR A 1 212 ? -0.184 10.719 1.832 1.00 93.44 212 THR A O 1
ATOM 1633 N N . PRO A 1 213 ? 0.830 8.961 0.857 1.00 90.81 213 PRO A N 1
ATOM 1634 C CA . PRO A 1 213 ? 0.014 9.041 -0.350 1.00 90.81 213 PRO A CA 1
ATOM 1635 C C . PRO A 1 213 ? -1.434 8.625 -0.075 1.00 90.81 213 PRO A C 1
ATOM 1637 O O . PRO A 1 213 ? -1.720 7.856 0.838 1.00 90.81 213 PRO A O 1
ATOM 1640 N N . THR A 1 214 ? -2.367 9.072 -0.914 1.00 87.00 214 THR A N 1
ATOM 1641 C CA . THR A 1 214 ? -3.815 8.843 -0.708 1.00 87.00 214 THR A CA 1
ATOM 1642 C C . THR A 1 214 ? -4.299 7.417 -1.014 1.00 87.00 214 THR A C 1
ATOM 1644 O O . THR A 1 214 ? -5.495 7.124 -0.962 1.00 87.00 214 THR A O 1
ATOM 1647 N N . THR A 1 215 ? -3.376 6.508 -1.323 1.00 88.06 215 THR A N 1
ATOM 1648 C CA . THR A 1 215 ? -3.668 5.106 -1.631 1.00 88.06 215 THR A CA 1
ATOM 1649 C C . THR A 1 215 ? -3.748 4.278 -0.347 1.00 88.06 215 THR A C 1
ATOM 1651 O O . THR A 1 215 ? -2.938 4.444 0.555 1.00 88.06 215 THR A O 1
ATOM 1654 N N . GLY A 1 216 ? -4.687 3.330 -0.284 1.00 90.44 216 GLY A N 1
ATOM 1655 C CA . GLY A 1 216 ? -4.774 2.363 0.811 1.00 90.44 216 GLY A CA 1
ATOM 1656 C C . GLY A 1 216 ? -5.299 1.007 0.347 1.00 90.44 216 GLY A C 1
ATOM 1657 O O . GLY A 1 216 ? -6.090 0.921 -0.596 1.00 90.44 216 GLY A O 1
ATOM 1658 N N . TRP A 1 217 ? -4.878 -0.051 1.030 1.00 93.44 217 TRP A N 1
ATOM 1659 C CA . TRP A 1 217 ? -5.228 -1.444 0.751 1.00 93.44 217 TRP A CA 1
ATOM 1660 C C . TRP A 1 217 ? -5.270 -2.242 2.056 1.00 93.44 217 TRP A C 1
ATOM 1662 O O . TRP A 1 217 ? -5.045 -1.710 3.140 1.00 93.44 217 TRP A O 1
ATOM 1672 N N . VAL A 1 218 ? -5.588 -3.525 1.957 1.00 93.19 218 VAL A N 1
ATOM 1673 C CA . VAL A 1 218 ? -5.448 -4.464 3.068 1.00 93.19 218 VAL A CA 1
ATOM 1674 C C . VAL A 1 218 ? -4.500 -5.574 2.661 1.00 93.19 218 VAL A C 1
ATOM 1676 O O . VAL A 1 218 ? -4.443 -5.925 1.486 1.00 93.19 218 VAL A O 1
ATOM 1679 N N . SER A 1 219 ? -3.778 -6.127 3.625 1.00 92.88 219 SER A N 1
ATOM 1680 C CA . SER A 1 219 ? -2.981 -7.334 3.428 1.00 92.88 219 SER A CA 1
ATOM 1681 C C . SER A 1 219 ? -3.138 -8.276 4.608 1.00 92.88 219 SER A C 1
ATOM 1683 O O . SER A 1 219 ? -3.599 -7.875 5.681 1.00 92.88 219 SER A O 1
ATOM 1685 N N . TRP A 1 220 ? -2.799 -9.545 4.411 1.00 92.38 220 TRP A N 1
ATOM 1686 C CA . TRP A 1 220 ? -2.824 -10.522 5.488 1.00 92.38 220 TRP A CA 1
ATOM 1687 C C . TRP A 1 220 ? -1.814 -11.645 5.286 1.00 92.38 220 TRP A C 1
ATOM 1689 O O . TRP A 1 220 ? -1.569 -12.105 4.175 1.00 92.38 220 TRP A O 1
ATOM 1699 N N . ASP A 1 221 ? -1.314 -12.137 6.409 1.00 89.56 221 ASP A N 1
ATOM 1700 C CA . ASP A 1 221 ? -0.590 -13.390 6.562 1.00 89.56 221 ASP A CA 1
ATOM 1701 C C . ASP A 1 221 ? -1.475 -14.296 7.423 1.00 89.56 221 ASP A C 1
ATOM 1703 O O . ASP A 1 221 ? -1.414 -14.301 8.657 1.00 89.56 221 ASP A O 1
ATOM 1707 N N . ALA A 1 222 ? -2.428 -14.951 6.759 1.00 86.06 222 ALA A N 1
ATOM 1708 C CA . ALA A 1 222 ? -3.483 -15.693 7.429 1.00 86.06 222 ALA A CA 1
ATOM 1709 C C . ALA A 1 222 ? -2.951 -17.010 8.029 1.00 86.06 222 ALA A C 1
ATOM 1711 O O . ALA A 1 222 ? -2.179 -17.709 7.374 1.00 86.06 222 ALA A O 1
ATOM 1712 N N . PRO A 1 223 ? -3.423 -17.417 9.223 1.00 87.12 223 PRO A N 1
ATOM 1713 C CA . PRO A 1 223 ? -4.423 -16.746 10.067 1.00 87.12 223 PRO A CA 1
ATOM 1714 C C . PRO A 1 223 ? -3.849 -15.712 11.060 1.00 87.12 223 PRO A C 1
ATOM 1716 O O . PRO A 1 223 ? -4.600 -15.183 11.873 1.00 87.12 223 PRO A O 1
ATOM 1719 N N . HIS A 1 224 ? -2.548 -15.430 11.030 1.00 89.00 224 HIS A N 1
ATOM 1720 C CA . HIS A 1 224 ? -1.828 -14.786 12.132 1.00 89.00 224 HIS A CA 1
ATOM 1721 C C . HIS A 1 224 ? -1.945 -13.257 12.167 1.00 89.00 224 HIS A C 1
ATOM 1723 O O . HIS A 1 224 ? -2.071 -12.671 13.246 1.00 89.00 224 HIS A O 1
ATOM 1729 N N . ARG A 1 225 ? -1.862 -12.593 11.007 1.00 91.50 225 ARG A N 1
ATOM 1730 C CA . ARG A 1 225 ? -1.722 -11.131 10.925 1.00 91.50 225 ARG A CA 1
ATOM 1731 C C . ARG A 1 225 ? -2.551 -10.539 9.799 1.00 91.50 225 ARG A C 1
ATOM 1733 O O . ARG A 1 225 ? -2.612 -11.082 8.701 1.00 91.50 225 ARG A O 1
ATOM 1740 N N . TYR A 1 226 ? -3.131 -9.382 10.074 1.00 94.00 226 TYR A N 1
ATOM 1741 C CA . TYR A 1 226 ? -3.936 -8.601 9.146 1.00 94.00 226 TYR A CA 1
ATOM 1742 C C . TYR A 1 226 ? -3.507 -7.148 9.239 1.00 94.00 226 TYR A C 1
ATOM 1744 O O . TYR A 1 226 ? -3.348 -6.632 10.339 1.00 94.00 226 TYR A O 1
ATOM 1752 N N . ALA A 1 227 ? -3.330 -6.480 8.106 1.00 94.50 227 ALA A N 1
ATOM 1753 C CA . ALA A 1 227 ? -2.964 -5.075 8.059 1.00 94.50 227 ALA A CA 1
ATOM 1754 C C . ALA A 1 227 ? -3.968 -4.270 7.238 1.00 94.50 227 ALA A C 1
ATOM 1756 O O . ALA A 1 227 ? -4.393 -4.683 6.157 1.00 94.50 227 ALA A O 1
ATOM 1757 N N . VAL A 1 228 ? -4.310 -3.094 7.754 1.00 95.06 228 VAL A N 1
ATOM 1758 C CA . VAL A 1 228 ? -5.037 -2.052 7.034 1.00 95.06 228 VAL A CA 1
ATOM 1759 C C . VAL A 1 228 ? -4.055 -0.930 6.747 1.00 95.06 228 VAL A C 1
ATOM 1761 O O . VAL A 1 228 ? -3.601 -0.253 7.667 1.00 95.06 228 VAL A O 1
ATOM 1764 N N . ILE A 1 229 ? -3.731 -0.745 5.471 1.00 95.69 229 ILE A N 1
ATOM 1765 C CA . ILE A 1 229 ? -2.891 0.348 4.999 1.00 95.69 229 ILE A CA 1
ATOM 1766 C C . ILE A 1 229 ? -3.815 1.503 4.627 1.00 95.69 229 ILE A C 1
ATOM 1768 O O . ILE A 1 229 ? -4.740 1.333 3.823 1.00 95.69 229 ILE A O 1
ATOM 1772 N N . TYR A 1 230 ? -3.591 2.669 5.225 1.00 94.81 230 TYR A N 1
ATOM 1773 C CA . TYR A 1 230 ? -4.526 3.782 5.145 1.00 94.81 230 TYR A CA 1
ATOM 1774 C C . TYR A 1 230 ? -3.814 5.138 5.008 1.00 94.81 230 TYR A C 1
ATOM 1776 O O . TYR A 1 230 ? -2.718 5.308 5.541 1.00 94.81 230 TYR A O 1
ATOM 1784 N N . PRO A 1 231 ? -4.409 6.110 4.294 1.00 93.50 231 PRO A N 1
ATOM 1785 C CA . PRO A 1 231 ? -3.798 7.420 4.116 1.00 93.50 231 PRO A CA 1
ATOM 1786 C C . PRO A 1 231 ? -3.850 8.247 5.409 1.00 93.50 231 PRO A C 1
ATOM 1788 O O . PRO A 1 231 ? -4.885 8.313 6.075 1.00 93.50 231 PRO A O 1
ATOM 1791 N N . CYS A 1 232 ? -2.755 8.925 5.753 1.00 91.94 232 CYS A N 1
ATOM 1792 C CA . CYS A 1 232 ? -2.731 9.852 6.883 1.00 91.94 232 CYS A CA 1
ATOM 1793 C C . CYS A 1 232 ? -3.734 10.998 6.671 1.00 91.94 232 CYS A C 1
ATOM 1795 O O . CYS A 1 232 ? -3.755 11.624 5.609 1.00 91.94 232 CYS A O 1
ATOM 1797 N N . ALA A 1 233 ? -4.486 11.359 7.713 1.00 77.50 233 ALA A N 1
ATOM 1798 C CA . ALA A 1 233 ? -5.483 12.434 7.653 1.00 77.50 233 ALA A CA 1
ATOM 1799 C C . ALA A 1 233 ? -4.864 13.819 7.364 1.00 77.50 233 ALA A C 1
ATOM 1801 O O . ALA A 1 233 ? -5.534 14.712 6.849 1.00 77.50 233 ALA A O 1
ATOM 1802 N N . GLY A 1 234 ? -3.579 13.998 7.697 1.00 61.41 234 GLY A N 1
ATOM 1803 C CA . GLY A 1 234 ? -2.874 15.282 7.675 1.00 61.41 234 GLY A CA 1
ATOM 1804 C C . GLY A 1 234 ? -1.675 15.378 6.728 1.00 61.41 234 GLY A C 1
ATOM 1805 O O . GLY A 1 234 ? -0.926 16.347 6.833 1.00 61.41 234 GLY A O 1
ATOM 1806 N N . ALA A 1 235 ? -1.461 14.438 5.795 1.00 53.31 235 ALA A N 1
ATOM 1807 C CA . ALA A 1 235 ? -0.279 14.422 4.902 1.00 53.31 235 ALA A CA 1
ATOM 1808 C C . ALA A 1 235 ? -0.170 15.603 3.911 1.00 53.31 235 ALA A C 1
ATOM 1810 O O . ALA A 1 235 ? 0.674 15.636 3.014 1.00 53.31 235 ALA A O 1
ATOM 1811 N N . LEU A 1 236 ? -1.013 16.612 4.090 1.00 48.38 236 LEU A N 1
ATOM 1812 C CA . LEU A 1 236 ? -1.541 17.395 3.003 1.00 48.38 236 LEU A CA 1
ATOM 1813 C C . LEU A 1 236 ? -1.672 18.892 3.333 1.00 48.38 236 LEU A C 1
ATOM 1815 O O . LEU A 1 236 ? -1.582 19.740 2.444 1.00 48.38 236 LEU A O 1
ATOM 1819 N N . THR A 1 237 ? -1.738 19.254 4.613 1.00 40.00 237 THR A N 1
ATOM 1820 C CA . THR A 1 237 ? -1.510 20.633 5.051 1.00 40.00 237 THR A CA 1
ATOM 1821 C C . THR A 1 237 ? -0.006 20.889 5.112 1.00 40.00 237 THR A C 1
ATOM 1823 O O . THR A 1 237 ? 0.626 20.770 6.161 1.00 40.00 237 THR A O 1
ATOM 1826 N N . ALA A 1 238 ? 0.612 21.202 3.971 1.00 42.06 238 ALA A N 1
ATOM 1827 C CA . ALA A 1 238 ? 1.946 21.792 3.993 1.00 42.06 238 ALA A CA 1
ATOM 1828 C C . ALA A 1 238 ? 1.886 23.115 4.783 1.00 42.06 238 ALA A C 1
ATOM 1830 O O . ALA A 1 238 ? 0.976 23.913 4.539 1.00 42.06 238 ALA A O 1
ATOM 1831 N N . PRO A 1 239 ? 2.853 23.421 5.669 1.00 39.69 239 PRO A N 1
ATOM 1832 C CA . PRO A 1 239 ? 3.164 24.819 5.907 1.00 39.69 239 PRO A CA 1
ATOM 1833 C C . PRO A 1 239 ? 3.551 25.385 4.538 1.00 39.69 239 PRO A C 1
ATOM 1835 O O . PRO A 1 239 ? 4.408 24.816 3.856 1.00 39.69 239 PRO A O 1
ATOM 1838 N N . GLY A 1 240 ? 2.892 26.459 4.100 1.00 39.09 240 GLY A N 1
ATOM 1839 C CA . GLY A 1 240 ? 3.354 27.207 2.932 1.00 39.09 240 GLY A CA 1
ATOM 1840 C C . GLY A 1 240 ? 4.831 27.606 3.090 1.00 39.09 240 GLY A C 1
ATOM 1841 O O . GLY A 1 240 ? 5.368 27.519 4.202 1.00 39.09 240 GLY A O 1
ATOM 1842 N N . PRO A 1 241 ? 5.504 28.049 2.010 1.00 41.72 241 PRO A N 1
ATOM 1843 C CA . PRO A 1 241 ? 6.866 28.571 2.115 1.00 41.72 241 PRO A CA 1
ATOM 1844 C C . PRO A 1 241 ? 6.944 29.569 3.280 1.00 41.72 241 PRO A C 1
ATOM 1846 O O . PRO A 1 241 ? 5.949 30.266 3.524 1.00 41.72 241 PRO A O 1
ATOM 1849 N N . PRO A 1 242 ? 8.065 29.619 4.031 1.00 48.12 242 PRO A N 1
ATOM 1850 C CA . PRO A 1 242 ? 8.192 30.529 5.160 1.00 48.12 242 PRO A CA 1
ATOM 1851 C C . PRO A 1 242 ? 7.782 31.917 4.684 1.00 48.12 242 PRO A C 1
ATOM 1853 O O . PRO A 1 242 ? 8.391 32.467 3.765 1.00 48.12 242 PRO A O 1
ATOM 1856 N N . ARG A 1 243 ? 6.687 32.442 5.252 1.00 49.12 243 ARG A N 1
ATOM 1857 C CA . ARG A 1 243 ? 6.244 33.797 4.934 1.00 49.12 243 ARG A CA 1
ATOM 1858 C C . ARG A 1 243 ? 7.454 34.699 5.181 1.00 49.12 243 ARG A C 1
ATOM 1860 O O . ARG A 1 243 ? 8.072 34.543 6.242 1.00 49.12 243 ARG A O 1
ATOM 1867 N N . PRO A 1 244 ? 7.824 35.592 4.245 1.00 47.34 244 PRO A N 1
ATOM 1868 C CA . PRO A 1 244 ? 8.867 36.562 4.527 1.00 47.34 244 PRO A CA 1
ATOM 1869 C C . PRO A 1 244 ? 8.501 37.229 5.849 1.00 47.34 244 PRO A C 1
ATOM 1871 O O . PRO A 1 244 ? 7.350 37.639 6.034 1.00 47.34 244 PRO A O 1
ATOM 1874 N N . ARG A 1 245 ? 9.439 37.227 6.807 1.00 51.81 245 ARG A N 1
ATOM 1875 C CA . ARG A 1 245 ? 9.250 37.942 8.069 1.00 51.81 245 ARG A CA 1
ATOM 1876 C C . ARG A 1 245 ? 8.827 39.351 7.687 1.00 51.81 245 ARG A C 1
ATOM 1878 O O . ARG A 1 245 ? 9.607 40.069 7.065 1.00 51.81 245 ARG A O 1
ATOM 1885 N N . LEU A 1 246 ? 7.592 39.717 8.029 1.00 56.88 246 LEU A N 1
ATOM 1886 C CA . LEU A 1 246 ? 7.203 41.117 8.023 1.00 56.88 246 LEU A CA 1
ATOM 1887 C C . LEU A 1 246 ? 8.268 41.845 8.850 1.00 56.88 246 LEU A C 1
ATOM 1889 O O . LEU A 1 246 ? 8.618 41.339 9.927 1.00 56.88 246 LEU A O 1
ATOM 1893 N N . PRO A 1 247 ? 8.831 42.958 8.348 1.00 60.75 247 PRO A N 1
ATOM 1894 C CA . PRO A 1 247 ? 9.718 43.782 9.145 1.00 60.75 247 PRO A CA 1
ATOM 1895 C C . PRO A 1 247 ? 9.053 43.999 10.499 1.00 60.75 247 PRO A C 1
ATOM 1897 O O . PRO A 1 247 ? 7.856 44.302 10.560 1.00 60.75 247 PRO A O 1
ATOM 1900 N N . GLY A 1 248 ? 9.802 43.759 11.577 1.00 63.66 248 GLY A N 1
ATOM 1901 C CA . GLY A 1 248 ? 9.307 44.045 12.915 1.00 63.66 248 GLY A CA 1
ATOM 1902 C C . GLY A 1 248 ? 8.764 45.478 12.960 1.00 63.66 248 GLY A C 1
ATOM 1903 O O . GLY A 1 248 ? 9.233 46.326 12.192 1.00 63.66 248 GLY A O 1
ATOM 1904 N N . PRO A 1 249 ? 7.762 45.755 13.811 1.00 68.75 249 PRO A N 1
ATOM 1905 C CA . PRO A 1 249 ? 7.246 47.109 13.951 1.00 68.75 249 PRO A CA 1
ATOM 1906 C C . PRO A 1 249 ? 8.422 48.070 14.179 1.00 68.75 249 PRO A C 1
ATOM 1908 O O . PRO A 1 249 ? 9.353 47.704 14.909 1.00 68.75 249 PRO A O 1
ATOM 1911 N N . PRO A 1 250 ? 8.418 49.260 13.547 1.00 69.38 250 PRO A N 1
ATOM 1912 C CA . PRO A 1 250 ? 9.502 50.216 13.718 1.00 69.38 250 PRO A CA 1
ATOM 1913 C C . PRO A 1 250 ? 9.728 50.459 15.215 1.00 69.38 250 PRO A C 1
ATOM 1915 O O . PRO A 1 250 ? 8.758 50.432 15.987 1.00 69.38 250 PRO A O 1
ATOM 1918 N N . PRO A 1 251 ? 10.988 50.655 15.649 1.00 68.31 251 PRO A N 1
ATOM 1919 C CA . PRO A 1 251 ? 11.279 50.912 17.049 1.00 68.31 251 PRO A CA 1
ATOM 1920 C C . PRO A 1 251 ? 10.393 52.058 17.527 1.00 68.31 251 PRO A C 1
ATOM 1922 O O . PRO A 1 251 ? 10.267 53.087 16.858 1.00 68.31 251 PRO A O 1
ATOM 1925 N N . ARG A 1 252 ? 9.727 51.843 18.667 1.00 62.16 252 ARG A N 1
ATOM 1926 C CA . ARG A 1 252 ? 8.903 52.878 19.290 1.00 62.16 252 ARG A CA 1
ATOM 1927 C C . ARG A 1 252 ? 9.778 54.124 19.444 1.00 62.16 252 ARG A C 1
ATOM 1929 O O . ARG A 1 252 ? 10.899 53.976 19.937 1.00 62.16 252 ARG A O 1
ATOM 1936 N N . PRO A 1 253 ? 9.313 55.315 19.032 1.00 62.78 253 PRO A N 1
ATOM 1937 C CA . PRO A 1 253 ? 10.077 56.528 19.262 1.00 62.78 253 PRO A CA 1
ATOM 1938 C C . PRO A 1 253 ? 10.384 56.616 20.758 1.00 62.78 253 PRO A C 1
ATOM 1940 O O . PRO A 1 253 ? 9.488 56.450 21.591 1.00 62.78 253 PRO A O 1
ATOM 1943 N N . GLY A 1 254 ? 11.669 56.792 21.076 1.00 61.56 254 GLY A N 1
ATOM 1944 C CA . GLY A 1 254 ? 12.133 56.966 22.446 1.00 61.56 254 GLY A CA 1
ATOM 1945 C C . GLY A 1 254 ? 11.396 58.125 23.127 1.00 61.56 254 GLY A C 1
ATOM 1946 O O . GLY A 1 254 ? 10.829 58.985 22.441 1.00 61.56 254 GLY A O 1
ATOM 1947 N N . PRO A 1 255 ? 11.350 58.144 24.469 1.00 58.72 255 PRO A N 1
ATOM 1948 C CA . PRO A 1 255 ? 10.673 59.203 25.204 1.00 58.72 255 PRO A CA 1
ATOM 1949 C C . PRO A 1 255 ? 11.189 60.563 24.728 1.00 58.72 255 PRO A C 1
ATOM 1951 O O . PRO A 1 255 ? 12.392 60.807 24.733 1.00 58.72 255 PRO A O 1
ATOM 1954 N N . ARG A 1 256 ? 10.266 61.426 24.279 1.00 53.47 256 ARG A N 1
ATOM 1955 C CA . ARG A 1 256 ? 10.573 62.812 23.915 1.00 53.47 256 ARG A CA 1
ATOM 1956 C C . ARG A 1 256 ? 11.253 63.468 25.112 1.00 53.47 256 ARG A C 1
ATOM 1958 O O . ARG A 1 256 ? 10.610 63.677 26.143 1.00 53.47 256 ARG A O 1
ATOM 1965 N N . GLU A 1 257 ? 12.538 63.768 24.966 1.00 53.00 257 GLU A N 1
ATOM 1966 C CA . GLU A 1 257 ? 13.262 64.619 25.897 1.00 53.00 257 GLU A CA 1
ATOM 1967 C C . GLU A 1 257 ? 12.500 65.938 26.023 1.00 53.00 257 GLU A C 1
ATOM 1969 O O . GLU A 1 257 ? 12.112 66.570 25.035 1.00 53.00 257 GLU A O 1
ATOM 1974 N N . ARG A 1 258 ? 12.197 66.304 27.268 1.00 51.66 258 ARG A N 1
ATOM 1975 C CA . ARG A 1 258 ? 11.578 67.588 27.580 1.00 51.66 258 ARG A CA 1
ATOM 1976 C C . ARG A 1 258 ? 12.559 68.690 27.167 1.00 51.66 258 ARG A C 1
ATOM 1978 O O . ARG A 1 258 ? 13.735 68.566 27.505 1.00 51.66 258 ARG A O 1
ATOM 1985 N N . PRO A 1 259 ? 12.112 69.766 26.498 1.00 47.81 259 PRO A N 1
ATOM 1986 C CA . PRO A 1 259 ? 13.007 70.853 26.131 1.00 47.81 259 PRO A CA 1
ATOM 1987 C C . PRO A 1 259 ? 13.600 71.488 27.393 1.00 47.81 259 PRO A C 1
ATOM 1989 O O . PRO A 1 259 ? 12.871 72.046 28.216 1.00 47.81 259 PRO A O 1
ATOM 1992 N N . GLY A 1 260 ? 14.919 71.373 27.554 1.00 47.03 260 GLY A N 1
ATOM 1993 C CA . GLY A 1 260 ? 15.686 72.202 28.478 1.00 47.03 260 GLY A CA 1
ATOM 1994 C C . GLY A 1 260 ? 15.729 73.648 27.966 1.00 47.03 260 GLY A C 1
ATOM 1995 O O . GLY A 1 260 ? 15.680 73.865 26.753 1.00 47.03 260 GLY A O 1
ATOM 1996 N N . PRO A 1 261 ? 15.762 74.653 28.856 1.00 50.19 261 PRO A N 1
ATOM 1997 C CA . PRO A 1 261 ? 15.635 76.047 28.458 1.00 50.19 261 PRO A CA 1
ATOM 1998 C C . PRO A 1 261 ? 16.855 76.542 27.673 1.00 50.19 261 PRO A C 1
ATOM 2000 O O . PRO A 1 261 ? 18.001 76.218 27.983 1.00 50.19 261 PRO A O 1
ATOM 2003 N N . ALA A 1 262 ? 16.561 77.363 26.666 1.00 41.09 262 ALA A N 1
ATOM 2004 C CA . ALA A 1 262 ? 17.501 77.964 25.735 1.00 41.09 262 ALA A CA 1
ATOM 2005 C C . ALA A 1 262 ? 18.615 78.765 26.428 1.00 41.09 262 ALA A C 1
ATOM 2007 O O . ALA A 1 262 ? 18.344 79.622 27.273 1.00 41.09 262 ALA A O 1
ATOM 2008 N N . ARG A 1 263 ? 19.859 78.556 25.981 1.00 45.72 263 ARG A N 1
ATOM 2009 C CA . ARG A 1 263 ? 20.921 79.566 26.034 1.00 45.72 263 ARG A CA 1
ATOM 2010 C C . ARG A 1 263 ? 21.676 79.605 24.706 1.00 45.72 263 ARG A C 1
ATOM 2012 O O . ARG A 1 263 ? 21.863 78.588 24.049 1.00 45.72 263 ARG A O 1
ATOM 2019 N N . HIS A 1 264 ? 21.983 80.840 24.338 1.00 36.03 264 HIS A N 1
ATOM 2020 C CA . HIS A 1 264 ? 22.486 81.356 23.069 1.00 36.03 264 HIS A CA 1
ATOM 2021 C C . HIS A 1 264 ? 23.981 81.038 22.810 1.00 36.03 264 HIS A C 1
ATOM 2023 O O . HIS A 1 264 ? 24.628 80.475 23.691 1.00 36.03 264 HIS A O 1
ATOM 2029 N N . PRO A 1 265 ? 24.495 81.339 21.596 1.00 44.09 265 PRO A N 1
ATOM 2030 C CA . PRO A 1 265 ? 25.565 80.603 20.924 1.00 44.09 265 PRO A CA 1
ATOM 2031 C C . PRO A 1 265 ? 26.933 81.295 20.991 1.00 44.09 265 PRO A C 1
ATOM 2033 O O . PRO A 1 265 ? 27.006 82.509 20.862 1.00 44.09 265 PRO A O 1
ATOM 2036 N N . GLU A 1 266 ? 27.995 80.499 21.060 1.00 39.34 266 GLU A N 1
ATOM 2037 C CA . GLU A 1 266 ? 29.403 80.842 20.796 1.00 39.34 266 GLU A CA 1
ATOM 2038 C C . GLU A 1 266 ? 30.102 79.512 20.454 1.00 39.34 266 GLU A C 1
ATOM 2040 O O . GLU A 1 266 ? 29.694 78.467 20.955 1.00 39.34 266 GLU A O 1
ATOM 2045 N N . GLU A 1 267 ? 31.151 79.375 19.657 1.00 34.16 267 GLU A N 1
ATOM 2046 C CA . GLU A 1 267 ? 31.768 80.121 18.565 1.00 34.16 267 GLU A CA 1
ATOM 2047 C C . GLU A 1 267 ? 32.731 79.106 17.897 1.00 34.16 267 GLU A C 1
ATOM 2049 O O . GLU A 1 267 ? 32.975 78.010 18.402 1.00 34.16 267 GLU A O 1
ATOM 2054 N N . HIS A 1 268 ? 33.227 79.445 16.714 1.00 33.91 268 HIS A N 1
ATOM 2055 C CA . HIS A 1 268 ? 34.003 78.612 15.796 1.00 33.91 268 HIS A CA 1
ATOM 2056 C C . HIS A 1 268 ? 35.380 78.081 16.275 1.00 33.91 268 HIS A C 1
ATOM 2058 O O . HIS A 1 268 ? 36.080 78.731 17.041 1.00 33.91 268 HIS A O 1
ATOM 2064 N N . HIS A 1 269 ? 35.831 77.030 15.551 1.00 35.22 269 HIS A N 1
ATOM 2065 C CA . HIS A 1 269 ? 37.217 76.734 15.090 1.00 35.22 269 HIS A CA 1
ATOM 2066 C C . HIS A 1 269 ? 38.037 75.656 15.866 1.00 35.22 269 HIS A C 1
ATOM 2068 O O . HIS A 1 269 ? 37.759 75.410 17.032 1.00 35.22 269 HIS A O 1
ATOM 2074 N N . PRO A 1 270 ? 39.101 75.041 15.284 1.00 45.88 270 PRO A N 1
ATOM 2075 C CA . PRO A 1 270 ? 39.160 74.027 14.206 1.00 45.88 270 PRO A CA 1
ATOM 2076 C C . PRO A 1 270 ? 39.987 72.762 14.656 1.00 45.88 270 PRO A C 1
ATOM 2078 O O . PRO A 1 270 ? 40.243 72.620 15.851 1.00 45.88 270 PRO A O 1
ATOM 2081 N N . PRO A 1 271 ? 40.419 71.821 13.770 1.00 48.56 271 PRO A N 1
ATOM 2082 C CA . PRO A 1 271 ? 40.994 70.528 14.170 1.00 48.56 271 PRO A CA 1
ATOM 2083 C C . PRO A 1 271 ? 42.538 70.484 14.189 1.00 48.56 271 PRO A C 1
ATOM 2085 O O . PRO A 1 271 ? 43.203 71.233 13.476 1.00 48.56 271 PRO A O 1
ATOM 2088 N N . GLY A 1 272 ? 43.105 69.519 14.924 1.00 35.59 272 GLY A N 1
ATOM 2089 C CA . GLY A 1 272 ? 44.522 69.133 14.862 1.00 35.59 272 GLY A CA 1
ATOM 2090 C C . GLY A 1 272 ? 44.736 67.678 15.317 1.00 35.59 272 GLY A C 1
ATOM 2091 O O . GLY A 1 272 ? 44.244 67.297 16.374 1.00 35.59 272 GLY A O 1
ATOM 2092 N N . GLY A 1 273 ? 45.408 66.859 14.492 1.00 31.94 273 GLY A N 1
ATOM 2093 C CA . GLY A 1 273 ? 45.887 65.495 14.824 1.00 31.94 273 GLY A CA 1
ATOM 2094 C C . GLY A 1 273 ? 47.240 65.521 15.563 1.00 31.94 273 GLY A C 1
ATOM 2095 O O . GLY A 1 273 ? 47.522 66.535 16.197 1.00 31.94 273 GLY A O 1
ATOM 2096 N N . PRO A 1 274 ? 48.155 64.535 15.411 1.00 50.75 274 PRO A N 1
ATOM 2097 C CA . PRO A 1 274 ? 48.027 63.120 15.026 1.00 50.75 274 PRO A CA 1
ATOM 2098 C C . PRO A 1 274 ? 48.776 62.136 15.988 1.00 50.75 274 PRO A C 1
ATOM 2100 O O . PRO A 1 274 ? 49.395 62.547 16.960 1.00 50.75 274 PRO A O 1
ATOM 2103 N N . ASP A 1 275 ? 48.692 60.837 15.655 1.00 35.59 275 ASP A N 1
ATOM 2104 C CA . ASP A 1 275 ? 49.626 59.695 15.845 1.00 35.59 275 ASP A CA 1
ATOM 2105 C C . ASP A 1 275 ? 50.303 59.307 17.196 1.00 35.59 275 ASP A C 1
ATOM 2107 O O . ASP A 1 275 ? 51.101 60.043 17.760 1.00 35.59 275 ASP A O 1
ATOM 2111 N N . ARG A 1 276 ? 50.006 58.046 17.605 1.00 36.62 276 ARG A N 1
ATOM 2112 C CA . ARG A 1 276 ? 50.821 56.880 18.100 1.00 36.62 276 ARG A CA 1
ATOM 2113 C C . ARG A 1 276 ? 52.248 57.077 18.687 1.00 36.62 276 ARG A C 1
ATOM 2115 O O . ARG A 1 276 ? 52.934 57.980 18.229 1.00 36.62 276 ARG A O 1
ATOM 2122 N N . PRO A 1 277 ? 52.794 56.163 19.555 1.00 48.00 277 PRO A N 1
ATOM 2123 C CA . PRO A 1 277 ? 52.700 54.676 19.463 1.00 48.00 277 PRO A CA 1
ATOM 2124 C C . PRO A 1 277 ? 52.675 53.809 20.774 1.00 48.00 277 PRO A C 1
ATOM 2126 O O . PRO A 1 277 ? 52.998 54.284 21.852 1.00 48.00 277 PRO A O 1
ATOM 2129 N N . ASP A 1 278 ? 52.247 52.536 20.599 1.00 35.81 278 ASP A N 1
ATOM 2130 C CA . ASP A 1 278 ? 52.637 51.175 21.120 1.00 35.81 278 ASP A CA 1
ATOM 2131 C C . ASP A 1 278 ? 53.589 50.955 22.345 1.00 35.81 278 ASP A C 1
ATOM 2133 O O . ASP A 1 278 ? 54.272 51.890 22.746 1.00 35.81 278 ASP A O 1
ATOM 2137 N N . PRO A 1 279 ? 53.898 49.706 22.816 1.00 53.06 279 PRO A N 1
ATOM 2138 C CA . PRO A 1 279 ? 53.145 48.445 23.067 1.00 53.06 279 PRO A CA 1
ATOM 2139 C C . PRO A 1 279 ? 53.488 47.775 24.447 1.00 53.06 279 PRO A C 1
ATOM 2141 O O . PRO A 1 279 ? 54.347 48.241 25.189 1.00 53.06 279 PRO A O 1
ATOM 2144 N N . GLY A 1 280 ? 52.916 46.595 24.761 1.00 33.09 280 GLY A N 1
ATOM 2145 C CA . GLY A 1 280 ? 53.502 45.626 25.725 1.00 33.09 280 GLY A CA 1
ATOM 2146 C C . GLY A 1 280 ? 52.489 44.654 26.359 1.00 33.09 280 GLY A C 1
ATOM 2147 O O . GLY A 1 280 ? 51.657 45.074 27.149 1.00 33.09 280 GLY A O 1
ATOM 2148 N N . LEU A 1 281 ? 52.410 43.390 25.915 1.00 38.75 281 LEU A N 1
ATOM 2149 C CA . LEU A 1 281 ? 53.090 42.179 26.444 1.00 38.75 281 LEU A CA 1
ATOM 2150 C C . LEU A 1 281 ? 52.253 41.378 27.470 1.00 38.75 281 LEU A C 1
ATOM 2152 O O . LEU A 1 281 ? 51.866 41.904 28.503 1.00 38.75 281 LEU A O 1
ATOM 2156 N N . GLY A 1 282 ? 52.068 40.068 27.221 1.00 35.12 282 GLY A N 1
ATOM 2157 C CA . GLY A 1 282 ? 51.681 39.101 28.268 1.00 35.12 282 GLY A CA 1
ATOM 2158 C C . GLY A 1 282 ? 50.829 37.892 27.842 1.00 35.12 282 GLY A C 1
ATOM 2159 O O . GLY A 1 282 ? 49.626 37.871 28.056 1.00 35.12 282 GLY A O 1
ATOM 2160 N N . ARG A 1 283 ? 51.470 36.861 27.278 1.00 37.09 283 ARG A N 1
ATOM 2161 C CA . ARG A 1 283 ? 51.018 35.442 27.172 1.00 37.09 283 ARG A CA 1
ATOM 2162 C C . ARG A 1 283 ? 51.258 34.720 28.534 1.00 37.09 283 ARG A C 1
ATOM 2164 O O . ARG A 1 283 ? 51.905 35.349 29.368 1.00 37.09 283 ARG A O 1
ATOM 2171 N N . PRO A 1 284 ? 51.002 33.399 28.755 1.00 48.88 284 PRO A N 1
ATOM 2172 C CA . PRO A 1 284 ? 50.156 32.370 28.105 1.00 48.88 284 PRO A CA 1
ATOM 2173 C C . PRO A 1 284 ? 49.333 31.517 29.149 1.00 48.88 284 PRO A C 1
ATOM 2175 O O . PRO A 1 284 ? 49.279 31.897 30.317 1.00 48.88 284 PRO A O 1
ATOM 2178 N N . PRO A 1 285 ? 48.682 30.380 28.775 1.00 49.38 285 PRO A N 1
ATOM 2179 C CA . PRO A 1 285 ? 47.753 29.628 29.635 1.00 49.38 285 PRO A CA 1
ATOM 2180 C C . PRO A 1 285 ? 48.344 28.340 30.253 1.00 49.38 285 PRO A C 1
ATOM 2182 O O . PRO A 1 285 ? 49.284 27.759 29.711 1.00 49.38 285 PRO A O 1
ATOM 2185 N N . SER A 1 286 ? 47.717 27.848 31.331 1.00 40.19 286 SER A N 1
ATOM 2186 C CA . SER A 1 286 ? 48.048 26.573 31.993 1.00 40.19 286 SER A CA 1
ATOM 2187 C C . SER A 1 286 ? 46.884 25.578 31.975 1.00 40.19 286 SER A C 1
ATOM 2189 O O . SER A 1 286 ? 45.718 25.934 32.133 1.00 40.19 286 SER A O 1
ATOM 2191 N N . ALA A 1 287 ? 47.259 24.320 31.756 1.00 35.06 287 ALA A N 1
ATOM 2192 C CA . ALA A 1 287 ? 46.443 23.135 31.537 1.00 35.06 287 ALA A CA 1
ATOM 2193 C C . ALA A 1 287 ? 45.827 22.524 32.814 1.00 35.06 287 ALA A C 1
ATOM 2195 O O . ALA A 1 287 ? 46.324 22.728 33.918 1.00 35.06 287 ALA A O 1
ATOM 2196 N N . CYS A 1 288 ? 44.806 21.679 32.629 1.00 34.06 288 CYS A N 1
ATOM 2197 C CA . CYS A 1 288 ? 44.307 20.713 33.617 1.00 34.06 288 CYS A CA 1
ATOM 2198 C C . CYS A 1 288 ? 44.677 19.270 33.196 1.00 34.06 288 CYS A C 1
ATOM 2200 O O . CYS A 1 288 ? 44.431 18.911 32.043 1.00 34.06 288 CYS A O 1
ATOM 2202 N N . PRO A 1 289 ? 45.197 18.419 34.102 1.00 48.91 289 PRO A N 1
ATOM 2203 C CA . PRO A 1 289 ? 45.124 16.952 34.029 1.00 48.91 289 PRO A CA 1
ATOM 2204 C C . PRO A 1 289 ? 43.993 16.454 34.983 1.00 48.91 289 PRO A C 1
ATOM 2206 O O . PRO A 1 289 ? 43.384 17.269 35.663 1.00 48.91 289 PRO A O 1
ATOM 2209 N N . ALA A 1 290 ? 43.572 15.192 35.122 1.00 36.66 290 ALA A N 1
ATOM 2210 C CA . ALA A 1 290 ? 44.216 13.895 34.959 1.00 36.66 290 ALA A CA 1
ATOM 2211 C C . ALA A 1 290 ? 43.170 12.748 34.872 1.00 36.66 290 ALA A C 1
ATOM 2213 O O . ALA A 1 290 ? 41.992 12.919 35.175 1.00 36.66 290 ALA A O 1
ATOM 2214 N N . ARG A 1 291 ? 43.664 11.563 34.486 1.00 34.53 291 ARG A N 1
ATOM 2215 C CA . ARG A 1 291 ? 43.014 10.236 34.439 1.00 34.53 291 ARG A CA 1
ATOM 2216 C C . ARG A 1 291 ? 42.932 9.546 35.816 1.00 34.53 291 ARG A C 1
ATOM 2218 O O . ARG A 1 291 ? 43.782 9.798 36.661 1.00 34.53 291 ARG A O 1
ATOM 2225 N N . GLY A 1 292 ? 42.061 8.531 35.932 1.00 30.34 292 GLY A N 1
ATOM 2226 C CA . GLY A 1 292 ? 42.178 7.425 36.905 1.00 30.34 292 GLY A CA 1
ATOM 2227 C C . GLY A 1 292 ? 41.044 6.365 36.826 1.00 30.34 292 GLY A C 1
ATOM 2228 O O . GLY A 1 292 ? 39.894 6.764 36.969 1.00 30.34 292 GLY A O 1
ATOM 2229 N N . PRO A 1 293 ? 41.323 5.056 36.597 1.00 46.72 293 PRO A N 1
ATOM 2230 C CA . PRO A 1 293 ? 40.368 3.915 36.578 1.00 46.72 293 PRO A CA 1
ATOM 2231 C C . PRO A 1 293 ? 40.589 2.953 37.797 1.00 46.72 293 PRO A C 1
ATOM 2233 O O . PRO A 1 293 ? 41.211 3.402 38.757 1.00 46.72 293 PRO A O 1
ATOM 2236 N N . PRO A 1 294 ? 40.310 1.618 37.760 1.00 58.75 294 PRO A N 1
ATOM 2237 C CA . PRO A 1 294 ? 39.055 0.838 37.632 1.00 58.75 294 PRO A CA 1
ATOM 2238 C C . PRO A 1 294 ? 38.838 -0.201 38.791 1.00 58.75 294 PRO A C 1
ATOM 2240 O O . PRO A 1 294 ? 39.693 -0.365 39.653 1.00 58.75 294 PRO A O 1
ATOM 2243 N N . GLY A 1 295 ? 37.743 -0.985 38.767 1.00 31.42 295 GLY A N 1
ATOM 2244 C CA . GLY A 1 295 ? 37.570 -2.242 39.544 1.00 31.42 295 GLY A CA 1
ATOM 2245 C C . GLY A 1 295 ? 36.091 -2.670 39.639 1.00 31.42 295 GLY A C 1
ATOM 2246 O O . GLY A 1 295 ? 35.279 -1.900 40.129 1.00 31.42 295 GLY A O 1
ATOM 2247 N N . ALA A 1 296 ? 35.626 -3.721 38.950 1.00 30.53 296 ALA A N 1
ATOM 2248 C CA . ALA A 1 296 ? 35.679 -5.157 39.288 1.00 30.53 296 ALA A CA 1
ATOM 2249 C C . ALA A 1 296 ? 34.754 -5.576 40.453 1.00 30.53 296 ALA A C 1
ATOM 2251 O O . ALA A 1 296 ? 35.026 -5.217 41.590 1.00 30.53 296 ALA A O 1
ATOM 2252 N N . ALA A 1 297 ? 33.719 -6.386 40.172 1.00 32.47 297 ALA A N 1
ATOM 2253 C CA . ALA A 1 297 ? 33.410 -7.656 40.858 1.00 32.47 297 ALA A CA 1
ATOM 2254 C C . ALA A 1 297 ? 32.031 -8.220 40.459 1.00 32.47 297 ALA A C 1
ATOM 2256 O O . ALA A 1 297 ? 31.090 -7.497 40.148 1.00 32.47 297 ALA A O 1
ATOM 2257 N N . ALA A 1 298 ? 31.982 -9.550 40.457 1.00 30.39 298 ALA A N 1
ATOM 2258 C CA . ALA A 1 298 ? 30.931 -10.446 40.000 1.00 30.39 298 ALA A CA 1
ATOM 2259 C C . ALA A 1 298 ? 29.823 -10.718 41.036 1.00 30.39 298 ALA A C 1
ATOM 2261 O O . ALA A 1 298 ? 29.992 -10.415 42.213 1.00 30.39 298 ALA A O 1
ATOM 2262 N N . THR A 1 299 ? 28.744 -11.369 40.574 1.00 33.78 299 THR A N 1
ATOM 2263 C CA . THR A 1 299 ? 27.904 -12.450 41.175 1.00 33.78 299 THR A CA 1
ATOM 2264 C C . THR A 1 299 ? 26.505 -12.339 40.536 1.00 33.78 299 THR A C 1
ATOM 2266 O O . THR A 1 299 ? 26.005 -11.239 40.360 1.00 33.78 299 THR A O 1
ATOM 2269 N N . GLY A 1 300 ? 25.834 -13.364 40.002 1.00 26.69 300 GLY A N 1
ATOM 2270 C CA . GLY A 1 300 ? 25.730 -14.767 40.396 1.00 26.69 300 GLY A CA 1
ATOM 2271 C C . GLY A 1 300 ? 24.347 -14.971 41.033 1.00 26.69 300 GLY A C 1
ATOM 2272 O O . GLY A 1 300 ? 24.144 -14.513 42.149 1.00 26.69 300 GLY A O 1
ATOM 2273 N N . GLY A 1 301 ? 23.391 -15.614 40.346 1.00 29.39 301 GLY A N 1
ATOM 2274 C CA . GLY A 1 301 ? 22.059 -15.863 40.917 1.00 29.39 301 GLY A CA 1
ATOM 2275 C C . GLY A 1 301 ? 21.077 -16.572 39.982 1.00 29.39 301 GLY A C 1
ATOM 2276 O O . GLY A 1 301 ? 20.375 -15.934 39.206 1.00 29.39 301 GLY A O 1
ATOM 2277 N N . THR A 1 302 ? 21.028 -17.896 40.099 1.00 28.30 302 THR A N 1
ATOM 2278 C CA . THR A 1 302 ? 20.126 -18.842 39.425 1.00 28.30 302 THR A CA 1
ATOM 2279 C C . THR A 1 302 ? 19.005 -19.257 40.382 1.00 28.30 302 THR A C 1
ATOM 2281 O O . THR A 1 302 ? 19.331 -19.687 41.481 1.00 28.30 302 THR A O 1
ATOM 2284 N N . VAL A 1 303 ? 17.732 -19.230 39.964 1.00 32.09 303 VAL A N 1
ATOM 2285 C CA . VAL A 1 303 ? 16.587 -20.019 40.499 1.00 32.09 303 VAL A CA 1
ATOM 2286 C C . VAL A 1 303 ? 15.565 -20.075 39.343 1.00 32.09 303 VAL A C 1
ATOM 2288 O O . VAL A 1 303 ? 15.341 -19.055 38.707 1.00 32.09 303 VAL A O 1
ATOM 2291 N N . GLY A 1 304 ? 14.963 -21.178 38.895 1.00 27.36 304 GLY A N 1
ATOM 2292 C CA . GLY A 1 304 ? 14.541 -22.401 39.573 1.00 27.36 304 GLY A CA 1
ATOM 2293 C C . GLY A 1 304 ? 13.007 -22.486 39.480 1.00 27.36 304 GLY A C 1
ATOM 2294 O O . GLY A 1 304 ? 12.308 -21.691 40.091 1.00 27.36 304 GLY A O 1
ATOM 2295 N N . SER A 1 305 ? 12.531 -23.406 38.638 1.00 27.75 305 SER A N 1
ATOM 2296 C CA . SER A 1 305 ? 11.140 -23.718 38.255 1.00 27.75 305 SER A CA 1
ATOM 2297 C C . SER A 1 305 ? 10.193 -24.027 39.432 1.00 27.75 305 SER A C 1
ATOM 2299 O O . SER A 1 305 ? 10.684 -24.342 40.510 1.00 27.75 305 SER A O 1
ATOM 2301 N N . VAL A 1 306 ? 8.865 -24.035 39.193 1.00 28.70 306 VAL A N 1
ATOM 2302 C CA . VAL A 1 306 ? 7.928 -25.153 39.507 1.00 28.70 306 VAL A CA 1
ATOM 2303 C C . VAL A 1 306 ? 6.445 -24.746 39.303 1.00 28.70 306 VAL A C 1
ATOM 2305 O O . VAL A 1 306 ? 5.990 -23.703 39.765 1.00 28.70 306 VAL A O 1
ATOM 2308 N N . ARG A 1 307 ? 5.702 -25.613 38.591 1.00 30.78 307 ARG A N 1
ATOM 2309 C CA . ARG A 1 307 ? 4.225 -25.707 38.483 1.00 30.78 307 ARG A CA 1
ATOM 2310 C C . ARG A 1 307 ? 3.619 -26.406 39.714 1.00 30.78 307 ARG A C 1
ATOM 2312 O O . ARG A 1 307 ? 4.339 -27.120 40.402 1.00 30.78 307 ARG A O 1
ATOM 2319 N N . PRO A 1 308 ? 2.288 -26.383 39.890 1.00 39.00 308 PRO A N 1
ATOM 2320 C CA . PRO A 1 308 ? 1.602 -27.683 39.839 1.00 39.00 308 PRO A CA 1
ATOM 2321 C C . PRO A 1 308 ? 0.235 -27.687 39.125 1.00 39.00 308 PRO A C 1
ATOM 2323 O O . PRO A 1 308 ? -0.309 -26.648 38.756 1.00 39.00 308 PRO A O 1
ATOM 2326 N N . ASP A 1 309 ? -0.230 -28.921 38.920 1.00 28.61 309 ASP A N 1
ATOM 2327 C CA . ASP A 1 309 ? -1.413 -29.425 38.214 1.00 28.61 309 ASP A CA 1
ATOM 2328 C C . ASP A 1 309 ? -2.773 -29.266 38.933 1.00 28.61 309 ASP A C 1
ATOM 2330 O O . ASP A 1 309 ? -2.851 -29.131 40.151 1.00 28.61 309 ASP A O 1
ATOM 2334 N N . ASP A 1 310 ? -3.809 -29.397 38.090 1.00 30.70 310 ASP A N 1
ATOM 2335 C CA . ASP A 1 310 ? -5.139 -30.027 38.220 1.00 30.70 310 ASP A CA 1
ATOM 2336 C C . ASP A 1 310 ? -6.168 -29.690 39.322 1.00 30.70 310 ASP A C 1
ATOM 2338 O O . ASP A 1 310 ? -5.978 -29.908 40.515 1.00 30.70 310 ASP A O 1
ATOM 2342 N N . GLY A 1 311 ? -7.397 -29.424 38.835 1.00 27.22 311 GLY A N 1
ATOM 2343 C CA . GLY A 1 311 ? -8.611 -30.079 39.347 1.00 27.22 311 GLY A CA 1
ATOM 2344 C C . GLY A 1 311 ? -9.852 -29.201 39.585 1.00 27.22 311 GLY A C 1
ATOM 2345 O O . GLY A 1 311 ? -9.887 -28.429 40.533 1.00 27.22 311 GLY A O 1
ATOM 2346 N N . GLY A 1 312 ? -10.945 -29.447 38.835 1.00 27.08 312 GLY A N 1
ATOM 2347 C CA . GLY A 1 312 ? -12.308 -29.398 39.414 1.00 27.08 312 GLY A CA 1
ATOM 2348 C C . GLY A 1 312 ? -13.402 -28.516 38.774 1.00 27.08 312 GLY A C 1
ATOM 2349 O O . GLY A 1 312 ? -13.580 -27.368 39.145 1.00 27.08 312 GLY A O 1
ATOM 2350 N N . ARG A 1 313 ? -14.197 -29.140 37.887 1.00 29.17 313 ARG A N 1
ATOM 2351 C CA . ARG A 1 313 ? -15.663 -29.040 37.612 1.00 29.17 313 ARG A CA 1
ATOM 2352 C C . ARG A 1 313 ? -16.490 -27.826 38.110 1.00 29.17 313 ARG A C 1
ATOM 2354 O O . ARG A 1 313 ? -16.589 -27.579 39.303 1.00 29.17 313 ARG A O 1
ATOM 2361 N N . GLY A 1 314 ? -17.334 -27.289 37.215 1.00 28.28 314 GLY A N 1
ATOM 2362 C CA . GLY A 1 314 ? -18.564 -26.554 37.567 1.00 28.28 314 GLY A CA 1
ATOM 2363 C C . GLY A 1 314 ? -19.364 -26.075 36.345 1.00 28.28 314 GLY A C 1
ATOM 2364 O O . GLY A 1 314 ? -18.826 -25.395 35.484 1.00 28.28 314 GLY A O 1
ATOM 2365 N N . ALA A 1 315 ? -20.633 -26.475 36.246 1.00 28.47 315 ALA A N 1
ATOM 2366 C CA . ALA A 1 315 ? -21.521 -26.324 35.090 1.00 28.47 315 ALA A CA 1
ATOM 2367 C C . ALA A 1 315 ? -22.164 -24.926 34.941 1.00 28.47 315 ALA A C 1
ATOM 2369 O O . ALA A 1 315 ? -22.484 -24.279 35.932 1.00 28.47 315 ALA A O 1
ATOM 2370 N N . GLY A 1 316 ? -22.475 -24.521 33.701 1.00 28.03 316 GLY A N 1
ATOM 2371 C CA . GLY A 1 316 ? -23.304 -23.347 33.394 1.00 28.03 316 GLY A CA 1
ATOM 2372 C C . GLY A 1 316 ? -23.836 -23.371 31.956 1.00 28.03 316 GLY A C 1
ATOM 2373 O O . GLY A 1 316 ? -23.068 -23.404 31.002 1.00 28.03 316 GLY A O 1
ATOM 2374 N N . ARG A 1 317 ? -25.165 -23.414 31.813 1.00 28.17 317 ARG A N 1
ATOM 2375 C CA . ARG A 1 317 ? -25.936 -23.525 30.561 1.00 28.17 317 ARG A CA 1
ATOM 2376 C C . ARG A 1 317 ? -25.912 -22.233 29.725 1.00 28.17 317 ARG A C 1
ATOM 2378 O O . ARG A 1 317 ? -26.042 -21.150 30.280 1.00 28.17 317 ARG A O 1
ATOM 2385 N N . GLY A 1 318 ? -25.927 -22.373 28.397 1.00 26.36 318 GLY A N 1
ATOM 2386 C CA . GLY A 1 318 ? -26.330 -21.336 27.435 1.00 26.36 318 GLY A CA 1
ATOM 2387 C C . GLY A 1 318 ? -26.236 -21.859 25.991 1.00 26.36 318 GLY A C 1
ATOM 2388 O O . GLY A 1 318 ? -25.276 -22.570 25.690 1.00 26.36 318 GLY A O 1
ATOM 2389 N N . PRO A 1 319 ? -27.209 -21.599 25.094 1.00 29.28 319 PRO A N 1
ATOM 2390 C CA . PRO A 1 319 ? -27.202 -22.177 23.754 1.00 29.28 319 PRO A CA 1
ATOM 2391 C C . PRO A 1 319 ? -26.149 -21.475 22.888 1.00 29.28 319 PRO A C 1
ATOM 2393 O O . PRO A 1 319 ? -26.352 -20.369 22.394 1.00 29.28 319 PRO A O 1
ATOM 2396 N N . ALA A 1 320 ? -25.001 -22.125 22.706 1.00 26.92 320 ALA A N 1
ATOM 2397 C CA . ALA A 1 320 ? -24.000 -21.710 21.738 1.00 26.92 320 ALA A CA 1
ATOM 2398 C C . ALA A 1 320 ? -24.501 -22.053 20.330 1.00 26.92 320 ALA A C 1
ATOM 2400 O O . ALA A 1 320 ? -24.560 -23.221 19.941 1.00 26.92 320 ALA A O 1
ATOM 2401 N N . ASN A 1 321 ? -24.855 -21.022 19.566 1.00 27.06 321 ASN A N 1
ATOM 2402 C CA . ASN A 1 321 ? -25.132 -21.126 18.141 1.00 27.06 321 ASN A CA 1
ATOM 2403 C C . ASN A 1 321 ? -23.804 -21.418 17.419 1.00 27.06 321 ASN A C 1
ATOM 2405 O O . ASN A 1 321 ? -23.069 -20.518 17.014 1.00 27.06 321 ASN A O 1
ATOM 2409 N N . ARG A 1 322 ? -23.437 -22.700 17.366 1.00 23.53 322 ARG A N 1
ATOM 2410 C CA . ARG A 1 322 ? -22.194 -23.195 16.773 1.00 23.53 322 ARG A CA 1
ATOM 2411 C C . ARG A 1 322 ? -22.365 -23.218 15.253 1.00 23.53 322 ARG A C 1
ATOM 2413 O O . ARG A 1 322 ? -22.654 -24.255 14.666 1.00 23.53 322 ARG A O 1
ATOM 2420 N N . LEU A 1 323 ? -22.197 -22.060 14.616 1.00 26.27 323 LEU A N 1
ATOM 2421 C CA . LEU A 1 323 ? -21.920 -21.990 13.183 1.00 26.27 323 LEU A CA 1
ATOM 2422 C C . LEU A 1 323 ? -20.543 -22.618 12.954 1.00 26.27 323 LEU A C 1
ATOM 2424 O O . LEU A 1 323 ? -19.503 -21.990 13.134 1.00 26.27 323 LEU A O 1
ATOM 2428 N N . VAL A 1 324 ? -20.556 -23.904 12.612 1.00 23.25 324 VAL A N 1
ATOM 2429 C CA . VAL A 1 324 ? -19.402 -24.631 12.089 1.00 23.25 324 VAL A CA 1
ATOM 2430 C C . VAL A 1 324 ? -19.084 -24.028 10.720 1.00 23.25 324 VAL A C 1
ATOM 2432 O O . VAL A 1 324 ? -19.624 -24.443 9.699 1.00 23.25 324 VAL A O 1
ATOM 2435 N N . LEU A 1 325 ? -18.248 -22.989 10.700 1.00 29.56 325 LEU A N 1
ATOM 2436 C CA . LEU A 1 325 ? -17.622 -22.504 9.476 1.00 29.56 325 LEU A CA 1
ATOM 2437 C C . LEU A 1 325 ? -16.483 -23.459 9.125 1.00 29.56 325 LEU A C 1
ATOM 2439 O O . LEU A 1 325 ? -15.490 -23.566 9.844 1.00 29.56 325 LEU A O 1
ATOM 2443 N N . ALA A 1 326 ? -16.674 -24.179 8.022 1.00 23.84 326 ALA A N 1
ATOM 2444 C CA . ALA A 1 326 ? -15.664 -25.023 7.411 1.00 23.84 326 ALA A CA 1
ATOM 2445 C C . ALA A 1 326 ? -14.364 -24.227 7.175 1.00 23.84 326 ALA A C 1
ATOM 2447 O O . ALA A 1 326 ? -14.432 -23.056 6.784 1.00 23.84 326 ALA A O 1
ATOM 2448 N N . PRO A 1 327 ? -13.179 -24.831 7.377 1.00 25.34 327 PRO A N 1
ATOM 2449 C CA . PRO A 1 327 ? -11.924 -24.173 7.053 1.00 25.34 327 PRO A CA 1
ATOM 2450 C C . PRO A 1 327 ? -11.911 -23.828 5.562 1.00 25.34 327 PRO A C 1
ATOM 2452 O O . PRO A 1 327 ? -12.197 -24.672 4.709 1.00 25.34 327 PRO A O 1
ATOM 2455 N N . ALA A 1 328 ? -11.595 -22.568 5.258 1.00 32.84 328 ALA A N 1
ATOM 2456 C CA . ALA A 1 328 ? -11.368 -22.099 3.904 1.00 32.84 328 ALA A CA 1
ATOM 2457 C C . ALA A 1 328 ? -10.251 -22.946 3.288 1.00 32.84 328 ALA A C 1
ATOM 2459 O O . ALA A 1 328 ? -9.077 -22.785 3.621 1.00 32.84 328 ALA A O 1
ATOM 2460 N N . GLN A 1 329 ? -10.634 -23.882 2.421 1.00 30.97 329 GLN A N 1
ATOM 2461 C CA . GLN A 1 329 ? -9.695 -24.641 1.616 1.00 30.97 329 GLN A CA 1
ATOM 2462 C C . GLN A 1 329 ? -8.852 -23.644 0.824 1.00 30.97 329 GLN A C 1
ATOM 2464 O O . GLN A 1 329 ? -9.343 -23.003 -0.109 1.00 30.97 329 GLN A O 1
ATOM 2469 N N . GLN A 1 330 ? -7.577 -23.524 1.193 1.00 39.88 330 GLN A N 1
ATOM 2470 C CA . GLN A 1 330 ? -6.536 -23.085 0.279 1.00 39.88 330 GLN A CA 1
ATOM 2471 C C . GLN A 1 330 ? -6.526 -24.103 -0.862 1.00 39.88 330 GLN A C 1
ATOM 2473 O O . GLN A 1 330 ? -5.859 -25.132 -0.800 1.00 39.88 330 GLN A O 1
ATOM 2478 N N . ARG A 1 331 ? -7.355 -23.868 -1.883 1.00 36.78 331 ARG A N 1
ATOM 2479 C CA . ARG A 1 331 ? -7.254 -24.606 -3.136 1.00 36.78 331 ARG A CA 1
ATOM 2480 C C . ARG A 1 331 ? -5.874 -24.273 -3.682 1.00 36.78 331 ARG A C 1
ATOM 2482 O O . ARG A 1 331 ? -5.593 -23.116 -3.989 1.00 36.78 331 ARG A O 1
ATOM 2489 N N . THR A 1 332 ? -5.004 -25.269 -3.757 1.00 47.84 332 THR A N 1
ATOM 2490 C CA . THR A 1 332 ? -3.742 -25.194 -4.486 1.00 47.84 332 THR A CA 1
ATOM 2491 C C . THR A 1 332 ? -4.076 -25.055 -5.968 1.00 47.84 332 THR A C 1
ATOM 2493 O O . THR A 1 332 ? -4.127 -26.044 -6.694 1.00 47.84 332 THR A O 1
ATOM 2496 N N . SER A 1 333 ? -4.394 -23.835 -6.410 1.00 56.34 333 SER A N 1
ATOM 2497 C CA . SER A 1 333 ? -4.573 -23.551 -7.831 1.00 56.34 333 SER A CA 1
ATOM 2498 C C . SER A 1 333 ? -3.274 -23.891 -8.569 1.00 56.34 333 SER A C 1
ATOM 2500 O O . SER A 1 333 ? -2.193 -23.545 -8.068 1.00 56.34 333 SER A O 1
ATOM 2502 N N . PRO A 1 334 ? -3.362 -24.570 -9.727 1.00 71.00 334 PRO A N 1
ATOM 2503 C CA . PRO A 1 334 ? -2.194 -24.891 -10.535 1.00 71.00 334 PRO A CA 1
ATOM 2504 C C . PRO A 1 334 ? -1.457 -23.611 -10.943 1.00 71.00 334 PRO A C 1
ATOM 2506 O O . PRO A 1 334 ? -2.060 -22.543 -11.065 1.00 71.00 334 PRO A O 1
ATOM 2509 N N . ASP A 1 335 ? -0.138 -23.717 -11.105 1.00 78.94 335 ASP A N 1
ATOM 2510 C CA . ASP A 1 335 ? 0.699 -22.610 -11.568 1.00 78.94 335 ASP A CA 1
ATOM 2511 C C . ASP A 1 335 ? 0.175 -22.107 -12.925 1.00 78.94 335 ASP A C 1
ATOM 2513 O O . ASP A 1 335 ? 0.067 -22.918 -13.849 1.00 78.94 335 ASP A O 1
ATOM 2517 N N . PRO A 1 336 ? -0.154 -20.808 -13.074 1.00 78.69 336 PRO A N 1
ATOM 2518 C CA . PRO A 1 336 ? -0.739 -20.277 -14.307 1.00 78.69 336 PRO A CA 1
ATOM 2519 C C . PRO A 1 336 ? 0.181 -20.408 -15.527 1.00 78.69 336 PRO A C 1
ATOM 2521 O O . PRO A 1 336 ? -0.288 -20.262 -16.652 1.00 78.69 336 PRO A O 1
ATOM 2524 N N . CYS A 1 337 ? 1.472 -20.677 -15.321 1.00 82.94 337 CYS A N 1
ATOM 2525 C CA . CYS A 1 337 ? 2.440 -20.882 -16.395 1.00 82.94 337 CYS A CA 1
ATOM 2526 C C . CYS A 1 337 ? 2.760 -22.356 -16.673 1.00 82.94 337 CYS A C 1
ATOM 2528 O O . CYS A 1 337 ? 3.512 -22.644 -17.603 1.00 82.94 337 CYS A O 1
ATOM 2530 N N . CYS A 1 338 ? 2.191 -23.294 -15.910 1.00 77.94 338 CYS A N 1
ATOM 2531 C CA . CYS A 1 338 ? 2.272 -24.709 -16.248 1.00 77.94 338 CYS A CA 1
ATOM 2532 C C . CYS A 1 338 ? 1.181 -25.057 -17.273 1.00 77.94 338 CYS A C 1
ATOM 2534 O O . CYS A 1 338 ? 0.007 -24.781 -17.021 1.00 77.94 338 CYS A O 1
ATOM 2536 N N . PRO A 1 339 ? 1.518 -25.702 -18.404 1.00 56.41 339 PRO A N 1
ATOM 2537 C CA . PRO A 1 339 ? 0.501 -26.226 -19.303 1.00 56.41 339 PRO A CA 1
ATOM 2538 C C . PRO A 1 339 ? -0.328 -27.283 -18.566 1.00 56.41 339 PRO A C 1
ATOM 2540 O O . PRO A 1 339 ? 0.222 -28.220 -17.980 1.00 56.41 339 PRO A O 1
ATOM 2543 N N . VAL A 1 340 ? -1.654 -27.122 -18.583 1.00 51.62 340 VAL A N 1
ATOM 2544 C CA . VAL A 1 340 ? -2.585 -28.166 -18.141 1.00 51.62 340 VAL A CA 1
ATOM 2545 C C . VAL A 1 340 ? -2.404 -29.336 -19.107 1.00 51.62 340 VAL A C 1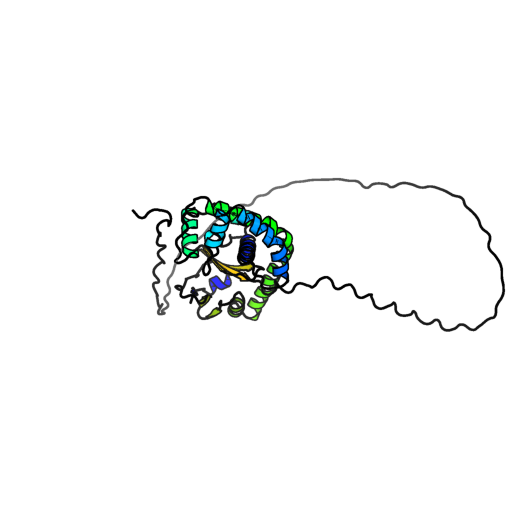
ATOM 2547 O O . VAL A 1 340 ? -2.665 -29.185 -20.300 1.00 51.62 340 VAL A O 1
ATOM 2550 N N . ARG A 1 341 ? -1.856 -30.448 -18.609 1.00 37.22 341 ARG A N 1
ATOM 2551 C CA . ARG A 1 341 ? -1.806 -31.715 -19.347 1.00 37.22 341 ARG A CA 1
ATOM 2552 C C . ARG A 1 341 ? -3.199 -32.305 -19.484 1.00 37.22 341 ARG A C 1
ATOM 2554 O O . ARG A 1 341 ? -3.973 -32.190 -18.509 1.00 37.22 341 ARG A O 1
#

Radius of gyration: 33.42 Å; chains: 1; bounding box: 81×113×62 Å

Organism: Streptomyces melanosporofaciens (NCBI:txid67327)

Sequence (341 aa):
MGLWLVDADTLARSRFVRSALAETTAALVTLERASAAHPGERAWLDAHLPAYRARLADDPVTALLVRAALGRTWLADFLTQTPGEGEPSLEEELARMRATPPAAARRDLAVSLGRSPLPAALCRDDLPGRLADLLEWVWTEAVRPSWPRRRRIIEADVVARTGQVSQGGWAATLDDLRPGMRWLGGSRLQINAHDNPPRAVHGAQLLLVPVTPTTGWVSWDAPHRYAVIYPCAGALTAPGPPRPRLPGPPPRPGPRERPGPARHPEEHHPPGGPDRPDPGLGRPPSACPARGPPGAAATGGTVGSVRPDDGGRGAGRGPANRLVLAPAQQRTSPDPCCPVR